Protein AF-A0AAN4ZK62-F1 (afdb_monomer_lite)

InterPro domains:
  IPR027844 Integrator complex subunit 15 [PTHR14540] (2-145)

Structure (mmCIF, N/CA/C/O backbone):
data_AF-A0AAN4ZK62-F1
#
_entry.id   AF-A0AAN4ZK62-F1
#
loop_
_atom_site.group_PDB
_atom_site.id
_atom_site.type_symbol
_atom_site.label_atom_id
_atom_site.label_alt_id
_atom_site.label_comp_id
_atom_site.label_asym_id
_atom_site.label_entity_id
_atom_site.label_seq_id
_atom_site.pdbx_PDB_ins_code
_atom_site.Cartn_x
_atom_site.Cartn_y
_atom_site.Cartn_z
_atom_site.occupancy
_atom_site.B_iso_or_equiv
_atom_site.auth_seq_id
_atom_site.auth_comp_id
_atom_site.auth_asym_id
_atom_site.auth_atom_id
_atom_site.pdbx_PDB_model_num
ATOM 1 N N . GLN A 1 1 ? 19.372 -14.116 -12.566 1.00 40.59 1 GLN A N 1
ATOM 2 C CA . GLN A 1 1 ? 19.316 -13.693 -13.983 1.00 40.59 1 GLN A CA 1
ATOM 3 C C . GLN A 1 1 ? 19.087 -12.188 -14.013 1.00 40.59 1 GLN A C 1
ATOM 5 O O . GLN A 1 1 ? 18.268 -11.709 -13.242 1.00 40.59 1 GLN A O 1
ATOM 10 N N . THR A 1 2 ? 19.847 -11.447 -14.822 1.00 46.66 2 THR A N 1
ATOM 11 C CA . THR A 1 2 ? 19.862 -9.973 -14.827 1.00 46.66 2 THR A CA 1
ATOM 12 C C . THR A 1 2 ? 19.077 -9.459 -16.032 1.00 46.66 2 THR A C 1
ATOM 14 O O . THR A 1 2 ? 19.474 -9.726 -17.164 1.00 46.66 2 THR A O 1
ATOM 17 N N . ILE A 1 3 ? 17.981 -8.725 -15.815 1.00 49.28 3 ILE A N 1
ATOM 18 C CA . ILE A 1 3 ? 17.262 -8.042 -16.901 1.00 49.28 3 ILE A CA 1
ATOM 19 C C . ILE A 1 3 ? 17.984 -6.714 -17.164 1.00 49.28 3 ILE A C 1
ATOM 21 O O . ILE A 1 3 ? 17.917 -5.781 -16.368 1.00 49.28 3 ILE A O 1
ATOM 25 N N . PHE A 1 4 ? 18.738 -6.652 -18.263 1.00 49.53 4 PHE A N 1
ATOM 26 C CA . PHE A 1 4 ? 19.488 -5.465 -18.671 1.00 49.53 4 PHE A CA 1
ATOM 27 C C . PHE A 1 4 ? 18.542 -4.464 -19.353 1.00 49.53 4 PHE A C 1
ATOM 29 O O . PHE A 1 4 ? 18.137 -4.669 -20.495 1.00 49.53 4 PHE A O 1
ATOM 36 N N . LEU A 1 5 ? 18.193 -3.372 -18.665 1.00 55.12 5 LEU A N 1
ATOM 37 C CA . LEU A 1 5 ? 17.278 -2.336 -19.177 1.00 55.12 5 LEU A CA 1
ATOM 38 C C . LEU A 1 5 ? 17.988 -1.029 -19.596 1.00 55.12 5 LEU A C 1
ATOM 40 O O . LEU A 1 5 ? 17.372 0.032 -19.649 1.00 55.12 5 LEU A O 1
ATOM 44 N N . GLY A 1 6 ? 19.255 -1.135 -20.018 1.00 53.06 6 GLY A N 1
ATOM 45 C CA . GLY A 1 6 ? 19.860 -0.237 -21.013 1.00 53.06 6 GLY A CA 1
ATOM 46 C C . GLY A 1 6 ? 20.772 0.903 -20.534 1.00 53.06 6 GLY A C 1
ATOM 47 O O . GLY A 1 6 ? 20.732 1.326 -19.385 1.00 53.06 6 GLY A O 1
ATOM 48 N N . ARG A 1 7 ? 21.606 1.370 -21.479 1.00 55.81 7 ARG A N 1
ATOM 49 C CA . ARG A 1 7 ? 22.539 2.511 -21.398 1.00 55.81 7 ARG A CA 1
ATOM 50 C C . ARG A 1 7 ? 21.799 3.852 -21.510 1.00 55.81 7 ARG A C 1
ATOM 52 O O . ARG A 1 7 ? 20.845 3.959 -22.279 1.00 55.81 7 ARG A O 1
ATOM 59 N N . GLU A 1 8 ? 22.277 4.862 -20.784 1.00 52.72 8 GLU A N 1
ATOM 60 C CA . GLU A 1 8 ? 21.836 6.259 -20.910 1.00 52.72 8 GLU A CA 1
ATOM 61 C C . GLU A 1 8 ? 22.074 6.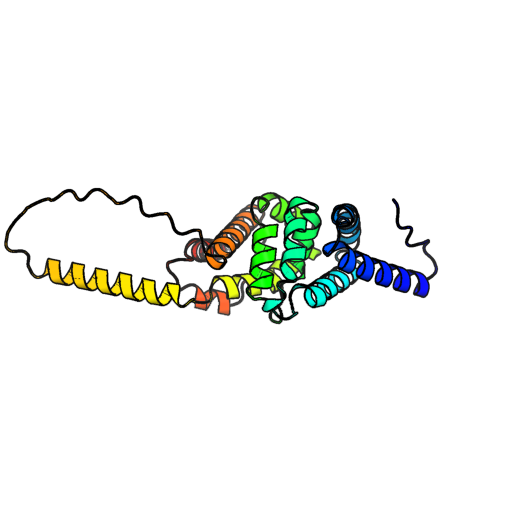783 -22.342 1.00 52.72 8 GLU A C 1
ATOM 63 O O . GLU A 1 8 ? 23.131 6.530 -22.920 1.00 52.72 8 GLU A O 1
ATOM 68 N N . GLY A 1 9 ? 21.091 7.490 -22.922 1.00 63.97 9 GLY A N 1
ATOM 69 C CA . GLY A 1 9 ? 21.213 8.152 -24.235 1.00 63.97 9 GLY A CA 1
ATOM 70 C C . GLY A 1 9 ? 20.027 7.976 -25.196 1.00 63.97 9 GLY A C 1
ATOM 71 O O . GLY A 1 9 ? 19.868 8.777 -26.110 1.00 63.97 9 GLY A O 1
ATOM 72 N N . GLU A 1 10 ? 19.157 6.983 -24.979 1.00 76.44 10 GLU A N 1
ATOM 73 C CA . GLU A 1 10 ? 18.013 6.684 -25.861 1.00 76.44 10 GLU A CA 1
ATOM 74 C C . GLU A 1 10 ? 16.684 6.741 -25.087 1.00 76.44 10 GLU A C 1
ATOM 76 O O . GLU A 1 10 ? 16.205 5.731 -24.567 1.00 76.44 10 GLU A O 1
ATOM 81 N N . SER A 1 11 ? 16.072 7.925 -24.998 1.00 77.06 11 SER A N 1
ATOM 82 C CA . SER A 1 11 ? 14.877 8.163 -24.167 1.00 77.06 11 SER A CA 1
ATOM 83 C C . SER A 1 11 ? 13.678 7.278 -24.533 1.00 77.06 11 SER A C 1
ATOM 85 O O . SER A 1 11 ? 13.039 6.713 -23.647 1.00 77.06 11 SER A O 1
ATOM 87 N N . ILE A 1 12 ? 13.408 7.091 -25.829 1.00 81.25 12 ILE A N 1
ATOM 88 C CA . ILE A 1 12 ? 12.293 6.260 -26.320 1.00 81.25 12 ILE A CA 1
ATOM 89 C C . ILE A 1 12 ? 12.495 4.790 -25.931 1.00 81.25 12 ILE A C 1
ATOM 91 O O . ILE A 1 12 ? 11.579 4.136 -25.432 1.00 81.25 12 ILE A O 1
ATOM 95 N N . LEU A 1 13 ? 13.709 4.268 -26.122 1.00 79.69 13 LEU A N 1
ATOM 96 C CA . LEU A 1 13 ? 14.024 2.877 -25.799 1.00 79.69 13 LEU A CA 1
ATOM 97 C C . LEU A 1 13 ? 14.071 2.644 -24.288 1.00 79.69 13 LEU A C 1
ATOM 99 O O . LEU A 1 13 ? 13.667 1.579 -23.830 1.00 79.69 13 LEU A O 1
ATOM 103 N N . HIS A 1 14 ? 14.507 3.634 -23.507 1.00 82.56 14 HIS A N 1
ATOM 104 C CA . HIS A 1 14 ? 14.413 3.585 -22.052 1.00 82.56 14 HIS A CA 1
ATOM 105 C C . HIS A 1 14 ? 12.953 3.472 -21.590 1.00 82.56 14 HIS A C 1
ATOM 107 O O . HIS A 1 14 ? 12.625 2.542 -20.857 1.00 82.56 14 HIS A O 1
ATOM 113 N N . ALA A 1 15 ? 12.061 4.332 -22.088 1.00 83.56 15 ALA A N 1
ATOM 114 C CA . ALA A 1 15 ? 10.640 4.280 -21.742 1.00 83.56 15 ALA A CA 1
ATOM 115 C C . ALA A 1 15 ? 10.005 2.924 -22.106 1.00 83.56 15 ALA A C 1
ATOM 117 O O . ALA A 1 15 ? 9.335 2.311 -21.276 1.00 83.56 15 ALA A O 1
ATOM 118 N N . ALA A 1 16 ? 10.279 2.397 -23.306 1.00 85.56 16 ALA A N 1
ATOM 119 C CA . ALA A 1 16 ? 9.783 1.084 -23.724 1.00 85.56 16 ALA A CA 1
ATOM 120 C C . ALA A 1 16 ? 10.262 -0.053 -22.800 1.00 85.56 16 ALA A C 1
ATOM 122 O O . ALA A 1 16 ? 9.493 -0.950 -22.456 1.00 85.56 16 ALA A O 1
ATOM 123 N N . ARG A 1 17 ? 11.523 -0.005 -22.356 1.00 86.06 17 ARG A N 1
ATOM 124 C CA . ARG A 1 17 ? 12.107 -0.987 -21.429 1.00 86.06 17 ARG A CA 1
ATOM 125 C C . ARG A 1 17 ? 11.445 -0.948 -20.052 1.00 86.06 17 ARG A C 1
ATOM 127 O O . ARG A 1 17 ? 11.164 -2.007 -19.495 1.00 86.06 17 ARG A O 1
ATOM 134 N N . ILE A 1 18 ? 11.162 0.244 -19.529 1.00 89.19 18 ILE A N 1
ATOM 135 C CA . ILE A 1 18 ? 10.435 0.407 -18.263 1.00 89.19 18 ILE A CA 1
ATOM 136 C C . ILE A 1 18 ? 9.019 -0.173 -18.369 1.00 89.19 18 ILE A C 1
ATOM 138 O O . ILE A 1 18 ? 8.600 -0.934 -17.502 1.00 89.19 18 ILE A O 1
ATOM 142 N N . GLN A 1 19 ? 8.322 0.073 -19.479 1.00 90.94 19 GLN A N 1
ATOM 143 C CA . GLN A 1 19 ? 6.992 -0.501 -19.708 1.00 90.94 19 GLN A CA 1
ATOM 144 C C . GLN A 1 19 ? 7.011 -2.035 -19.774 1.00 90.94 19 GLN A C 1
ATOM 146 O O . GLN A 1 19 ? 6.126 -2.697 -19.229 1.00 90.94 19 GLN A O 1
ATOM 151 N N . VAL A 1 20 ? 8.038 -2.627 -20.394 1.00 91.81 20 VAL A N 1
ATOM 152 C CA . VAL A 1 20 ? 8.235 -4.086 -20.368 1.00 91.81 20 VAL A CA 1
ATOM 153 C C . VAL A 1 20 ? 8.478 -4.577 -18.942 1.00 91.81 20 VAL A C 1
ATOM 155 O O . VAL A 1 20 ? 7.855 -5.555 -18.536 1.00 91.81 20 VAL A O 1
ATOM 158 N N . LEU A 1 21 ? 9.325 -3.895 -18.164 1.00 92.31 21 LEU A N 1
ATOM 159 C CA . LEU A 1 21 ? 9.574 -4.249 -16.765 1.00 92.31 21 LEU A CA 1
ATOM 160 C C . LEU A 1 21 ? 8.284 -4.257 -15.941 1.00 92.31 21 LEU A C 1
ATOM 162 O O . LEU A 1 21 ? 8.074 -5.194 -15.177 1.00 92.31 21 LEU A O 1
ATOM 166 N N . PHE A 1 22 ? 7.410 -3.265 -16.110 1.00 94.75 22 PHE A N 1
ATOM 167 C CA . PHE A 1 22 ? 6.152 -3.199 -15.362 1.00 94.75 22 PHE A CA 1
ATOM 168 C C . PHE A 1 22 ? 5.212 -4.353 -15.702 1.00 94.75 22 PHE A C 1
ATOM 170 O O . PHE A 1 22 ? 4.656 -4.987 -14.805 1.00 94.75 22 PHE A O 1
ATOM 177 N N . LYS A 1 23 ? 5.095 -4.694 -16.989 1.00 93.38 23 LYS A N 1
ATOM 178 C CA . LYS A 1 23 ? 4.309 -5.855 -17.427 1.00 93.38 23 LYS A CA 1
ATOM 179 C C . LYS A 1 23 ? 4.885 -7.164 -16.893 1.00 93.38 23 LYS A C 1
ATOM 181 O O . LYS A 1 23 ? 4.129 -8.017 -16.438 1.00 93.38 23 LYS A O 1
ATOM 186 N N . VAL A 1 24 ? 6.212 -7.309 -16.896 1.00 93.12 24 VAL A N 1
ATOM 187 C CA . VAL A 1 24 ? 6.895 -8.473 -16.312 1.00 93.12 24 VAL A CA 1
ATOM 188 C C . VAL A 1 24 ? 6.656 -8.546 -14.805 1.00 93.12 24 VAL A C 1
ATOM 190 O O . VAL A 1 24 ? 6.356 -9.626 -14.305 1.00 93.12 24 VAL A O 1
ATOM 193 N N . ALA A 1 25 ? 6.730 -7.422 -14.088 1.00 94.25 25 ALA A N 1
ATOM 194 C CA . ALA A 1 25 ? 6.448 -7.365 -12.657 1.00 94.25 25 ALA A CA 1
ATOM 195 C C . ALA A 1 25 ? 5.007 -7.806 -12.364 1.00 94.25 25 ALA A C 1
ATOM 197 O O . ALA A 1 25 ? 4.799 -8.697 -11.544 1.00 94.25 25 ALA A O 1
ATOM 198 N N . SER A 1 26 ? 4.024 -7.275 -13.096 1.00 95.19 26 SER A N 1
ATOM 199 C CA . SER A 1 26 ? 2.635 -7.717 -12.968 1.00 95.19 26 SER A CA 1
ATOM 200 C C . SER A 1 26 ? 2.479 -9.216 -13.239 1.00 95.19 26 SER A C 1
ATOM 202 O O . SER A 1 26 ? 1.904 -9.917 -12.414 1.00 95.19 26 SER A O 1
ATOM 204 N N . TYR A 1 27 ? 3.026 -9.731 -14.341 1.00 93.06 27 TYR A N 1
ATOM 205 C CA . TYR A 1 27 ? 2.940 -11.157 -14.662 1.00 93.06 27 TYR A CA 1
ATOM 206 C C . TYR A 1 27 ? 3.606 -12.025 -13.583 1.00 93.06 27 TYR A C 1
ATOM 208 O O . TYR A 1 27 ? 3.089 -13.071 -13.203 1.00 93.06 27 TYR A O 1
ATOM 216 N N . SER A 1 28 ? 4.731 -11.569 -13.029 1.00 93.00 28 SER A N 1
ATOM 217 C CA . SER A 1 28 ? 5.503 -12.325 -12.040 1.00 93.00 28 SER A CA 1
ATOM 218 C C . SER A 1 28 ? 4.775 -12.577 -10.718 1.00 93.00 28 SER A C 1
ATOM 220 O O . SER A 1 28 ? 5.152 -13.514 -10.021 1.00 93.00 28 SER A O 1
ATOM 222 N N . LEU A 1 29 ? 3.726 -11.811 -10.394 1.00 93.38 29 LEU A N 1
ATOM 223 C CA . LEU A 1 29 ? 2.896 -12.030 -9.199 1.00 93.38 29 LEU A CA 1
ATOM 224 C C . LEU A 1 29 ? 2.056 -13.305 -9.277 1.00 93.38 29 LEU A C 1
ATOM 226 O O . LEU A 1 29 ? 1.723 -13.889 -8.253 1.00 93.38 29 LEU A O 1
ATOM 230 N N . GLN A 1 30 ? 1.751 -13.766 -10.488 1.00 90.81 30 GLN A N 1
ATOM 231 C CA . GLN A 1 30 ? 0.960 -14.977 -10.722 1.00 90.81 30 GLN A CA 1
ATOM 232 C C . GLN A 1 30 ? 1.837 -16.242 -10.814 1.00 90.81 30 GLN A C 1
ATOM 234 O O . GLN A 1 30 ? 1.348 -17.341 -11.071 1.00 90.81 30 GLN A O 1
ATOM 239 N N . HIS A 1 31 ? 3.153 -16.105 -10.630 1.00 85.12 31 HIS A N 1
ATOM 240 C CA . HIS A 1 31 ? 4.154 -17.130 -10.926 1.00 85.12 31 HIS A CA 1
ATOM 241 C C . HIS A 1 31 ? 5.231 -17.193 -9.828 1.00 85.12 31 HIS A C 1
ATOM 243 O O . HIS A 1 31 ? 5.344 -16.272 -9.023 1.00 85.12 31 HIS A O 1
ATOM 249 N N . PRO A 1 32 ? 6.089 -18.234 -9.778 1.00 75.19 32 PRO A N 1
ATOM 250 C CA . PRO A 1 32 ? 7.111 -18.385 -8.727 1.00 75.19 32 PRO A CA 1
ATOM 251 C C . PRO A 1 32 ? 8.288 -17.389 -8.837 1.00 75.19 32 PRO A C 1
ATOM 253 O O . PRO A 1 32 ? 9.407 -17.678 -8.424 1.00 75.19 32 PRO A O 1
ATOM 256 N N . SER A 1 33 ? 8.070 -16.212 -9.426 1.00 88.88 33 SER A N 1
ATOM 257 C CA . SER A 1 33 ? 9.087 -15.189 -9.696 1.00 88.88 33 SER A CA 1
ATOM 258 C C . SER A 1 33 ? 9.034 -14.008 -8.719 1.00 88.88 33 SER A C 1
ATOM 260 O O . SER A 1 33 ? 9.658 -12.981 -8.976 1.00 88.88 33 SER A O 1
ATOM 262 N N . LEU A 1 34 ? 8.362 -14.162 -7.573 1.00 89.69 34 LEU A N 1
ATOM 263 C CA . LEU A 1 34 ? 8.284 -13.154 -6.506 1.00 89.69 34 LEU A CA 1
ATOM 264 C C . LEU A 1 34 ? 9.642 -12.583 -6.045 1.00 89.69 34 LEU A C 1
ATOM 266 O O . LEU A 1 34 ? 9.698 -11.386 -5.764 1.00 89.69 34 LEU A O 1
ATOM 270 N N . PRO A 1 35 ? 10.766 -13.335 -6.033 1.00 92.62 35 PRO A N 1
ATOM 271 C CA . PRO A 1 35 ? 12.072 -12.755 -5.713 1.00 92.62 35 PRO A CA 1
ATOM 272 C C . PRO A 1 35 ? 12.518 -11.611 -6.641 1.00 92.62 35 PRO A C 1
ATOM 274 O O . PRO A 1 35 ? 13.410 -10.852 -6.267 1.00 92.62 35 PRO A O 1
ATOM 277 N N . LEU A 1 36 ? 11.898 -11.435 -7.819 1.00 92.94 36 LEU A N 1
ATOM 278 C CA . LEU A 1 36 ? 12.103 -10.268 -8.690 1.00 92.94 36 LEU A CA 1
ATOM 279 C C . LEU A 1 36 ? 11.773 -8.944 -7.978 1.00 92.94 36 LEU A C 1
ATOM 281 O O . LEU A 1 36 ? 12.385 -7.918 -8.278 1.00 92.94 36 LEU A O 1
ATOM 285 N N . PHE A 1 37 ? 10.845 -8.960 -7.020 1.00 96.00 37 PHE A N 1
ATOM 286 C CA . PHE A 1 37 ? 10.408 -7.761 -6.309 1.00 96.00 37 PHE A CA 1
ATOM 287 C C . PHE A 1 37 ? 11.469 -7.195 -5.358 1.00 96.00 37 PHE A C 1
ATOM 289 O O . PHE A 1 37 ? 11.433 -6.005 -5.061 1.00 96.00 37 PHE A O 1
ATOM 296 N N . ILE A 1 38 ? 12.461 -7.993 -4.947 1.00 95.06 38 ILE A N 1
ATOM 297 C CA . ILE A 1 38 ? 13.571 -7.533 -4.098 1.00 95.06 38 ILE A CA 1
ATOM 298 C C . ILE A 1 38 ? 14.453 -6.510 -4.844 1.00 95.06 38 ILE A C 1
ATOM 300 O O . ILE A 1 38 ? 14.529 -5.357 -4.413 1.00 95.06 38 ILE A O 1
ATOM 304 N N . PRO A 1 39 ? 15.101 -6.850 -5.981 1.00 94.31 39 PRO A N 1
ATOM 305 C CA . PRO A 1 39 ? 15.872 -5.866 -6.738 1.00 94.31 39 PRO A CA 1
ATOM 306 C C . PRO A 1 39 ? 14.983 -4.765 -7.335 1.00 94.31 39 PRO A C 1
ATOM 308 O O . PRO A 1 39 ? 15.453 -3.640 -7.514 1.00 94.31 39 PRO A O 1
ATOM 311 N N . LEU A 1 40 ? 13.704 -5.050 -7.609 1.00 94.44 40 LEU A N 1
ATOM 312 C CA . LEU A 1 40 ? 12.753 -4.036 -8.061 1.00 94.44 40 LEU A CA 1
ATOM 313 C C . LEU A 1 40 ? 12.503 -2.977 -6.980 1.00 94.44 40 LEU A C 1
ATOM 315 O O . LEU A 1 40 ? 12.574 -1.792 -7.291 1.00 94.44 40 LEU A O 1
ATOM 319 N N . ALA A 1 41 ? 12.300 -3.369 -5.718 1.00 94.81 41 ALA A N 1
ATOM 320 C CA . ALA A 1 41 ? 12.159 -2.440 -4.593 1.00 94.81 41 ALA A CA 1
ATOM 321 C C . ALA A 1 41 ? 13.393 -1.543 -4.442 1.00 94.81 41 ALA A C 1
ATOM 323 O O . ALA A 1 41 ? 13.272 -0.324 -4.321 1.00 94.81 41 ALA A O 1
ATOM 324 N N . GLN A 1 42 ? 14.590 -2.127 -4.540 1.00 93.38 42 GLN A N 1
ATOM 325 C CA . GLN A 1 42 ? 15.849 -1.380 -4.471 1.00 93.38 42 GLN A CA 1
ATOM 326 C C . GLN A 1 42 ? 15.986 -0.358 -5.605 1.00 93.38 42 GLN A C 1
ATOM 328 O O . GLN A 1 42 ? 16.511 0.740 -5.397 1.00 93.38 42 GLN A O 1
ATOM 333 N N . TRP A 1 43 ? 15.542 -0.710 -6.814 1.00 93.19 43 TRP A N 1
ATOM 334 C CA . TRP A 1 43 ? 15.509 0.220 -7.938 1.00 93.19 43 TRP A CA 1
ATOM 335 C C . TRP A 1 43 ? 14.466 1.319 -7.718 1.00 93.19 43 TRP A C 1
ATOM 337 O O . TRP A 1 43 ? 14.817 2.497 -7.797 1.00 93.19 43 TRP A O 1
ATOM 347 N N . LEU A 1 44 ? 13.233 0.961 -7.348 1.00 92.69 44 LEU A N 1
ATOM 348 C CA . LEU A 1 44 ? 12.161 1.913 -7.059 1.00 92.69 44 LEU A CA 1
ATOM 349 C C . LEU A 1 44 ? 12.581 2.926 -6.003 1.00 92.69 44 LEU A C 1
ATOM 351 O O . LEU A 1 44 ? 12.430 4.121 -6.227 1.00 92.69 44 LEU A O 1
ATOM 355 N N . ARG A 1 45 ? 13.216 2.479 -4.916 1.00 89.44 45 ARG A N 1
ATOM 356 C CA . ARG A 1 45 ? 13.740 3.342 -3.849 1.00 89.44 45 ARG A CA 1
ATOM 357 C C . ARG A 1 45 ? 14.629 4.472 -4.378 1.00 89.44 45 ARG A C 1
ATOM 359 O O . ARG A 1 45 ? 14.561 5.599 -3.893 1.00 89.44 45 ARG A O 1
ATOM 366 N N . LYS A 1 46 ? 15.432 4.201 -5.412 1.00 89.88 46 LYS A N 1
ATOM 367 C CA . LYS A 1 46 ? 16.280 5.209 -6.072 1.00 89.88 46 LYS A CA 1
ATOM 368 C C . LYS A 1 46 ? 15.485 6.156 -6.971 1.00 89.88 46 LYS A C 1
ATOM 370 O O . LYS A 1 46 ? 15.950 7.270 -7.210 1.00 89.88 46 LYS A O 1
ATOM 375 N N . MET A 1 47 ? 14.332 5.718 -7.468 1.00 89.44 47 MET A N 1
ATOM 376 C CA . MET A 1 47 ? 13.454 6.472 -8.363 1.00 89.44 47 MET A CA 1
ATOM 377 C C . MET A 1 47 ? 12.420 7.334 -7.628 1.00 89.44 47 MET A C 1
ATOM 379 O O . MET A 1 47 ? 11.924 8.296 -8.215 1.00 89.44 47 MET A O 1
ATOM 383 N N . ILE A 1 48 ? 12.133 7.055 -6.351 1.00 85.94 48 ILE A N 1
ATOM 384 C CA . ILE A 1 48 ? 11.184 7.836 -5.544 1.00 85.94 48 ILE A CA 1
ATOM 385 C C . ILE A 1 48 ? 11.608 9.314 -5.501 1.00 85.94 48 ILE A C 1
ATOM 387 O O . ILE A 1 48 ? 12.740 9.682 -5.143 1.00 85.94 48 ILE A O 1
ATOM 391 N N . GLY A 1 49 ? 10.680 10.181 -5.913 1.00 79.62 49 GLY A N 1
ATOM 392 C CA . GLY A 1 49 ? 10.879 11.626 -6.031 1.00 79.62 49 GLY A CA 1
ATOM 393 C C . GLY A 1 49 ? 11.879 12.043 -7.117 1.00 79.62 49 GLY A C 1
ATOM 394 O O . GLY A 1 49 ? 12.371 13.167 -7.071 1.00 79.62 49 GLY A O 1
ATOM 395 N N . ARG A 1 50 ? 12.244 11.144 -8.042 1.00 85.12 50 ARG A N 1
ATOM 396 C CA . ARG A 1 50 ? 13.076 11.440 -9.226 1.00 85.12 50 ARG A CA 1
ATOM 397 C C . ARG A 1 50 ? 12.341 11.198 -10.547 1.00 85.12 50 ARG A C 1
ATOM 399 O O . ARG A 1 50 ? 12.677 11.830 -11.540 1.00 85.12 50 ARG A O 1
ATOM 406 N N . SER A 1 51 ? 11.366 10.293 -10.563 1.00 86.75 51 SER A N 1
ATOM 407 C CA . SER A 1 51 ? 10.527 9.957 -11.723 1.00 86.75 51 SER A CA 1
ATOM 408 C C . SER A 1 51 ? 9.150 9.492 -11.254 1.00 86.75 51 SER A C 1
ATOM 410 O O . SER A 1 51 ? 9.057 9.047 -10.115 1.00 86.75 51 SER A O 1
ATOM 412 N N . GLY A 1 52 ? 8.151 9.472 -12.141 1.00 89.75 52 GLY A N 1
ATOM 413 C CA . GLY A 1 52 ? 6.827 8.886 -11.868 1.00 89.75 52 GLY A CA 1
ATOM 414 C C . GLY A 1 52 ? 6.758 7.353 -11.950 1.00 89.75 52 GLY A C 1
ATOM 415 O O . GLY A 1 52 ? 5.679 6.782 -11.850 1.00 89.75 52 GLY A O 1
ATOM 416 N N . HIS A 1 53 ? 7.883 6.663 -12.166 1.00 92.69 53 HIS A N 1
ATOM 417 C CA . HIS A 1 53 ? 7.902 5.209 -12.354 1.00 92.69 53 HIS A CA 1
ATOM 418 C C . HIS A 1 53 ? 7.381 4.389 -11.164 1.00 92.69 53 HIS A C 1
ATOM 420 O O . HIS A 1 53 ? 6.695 3.396 -11.412 1.00 92.69 53 HIS A O 1
ATOM 426 N N . PRO A 1 54 ? 7.672 4.736 -9.892 1.00 93.69 54 PRO A N 1
ATOM 427 C CA . PRO A 1 54 ? 7.043 4.054 -8.766 1.00 93.69 54 PRO A CA 1
ATOM 428 C C . PRO A 1 54 ? 5.521 4.157 -8.813 1.00 93.69 54 PRO A C 1
ATOM 430 O O . PRO A 1 54 ? 4.839 3.144 -8.707 1.00 93.69 54 PRO A O 1
ATOM 433 N N . GLU A 1 55 ? 4.988 5.351 -9.036 1.00 94.31 55 GLU A N 1
ATOM 434 C CA . GLU A 1 55 ? 3.554 5.604 -9.104 1.00 94.31 55 GLU A CA 1
ATOM 435 C C . GLU A 1 55 ? 2.904 4.875 -10.286 1.00 94.31 55 GLU A C 1
ATOM 437 O O . GLU A 1 55 ? 1.851 4.264 -10.114 1.00 94.31 55 GLU A O 1
ATOM 442 N N . GLU A 1 56 ? 3.541 4.876 -11.460 1.00 95.75 56 GLU A N 1
ATOM 443 C CA . GLU A 1 56 ? 3.080 4.150 -12.652 1.00 95.75 56 GLU A CA 1
ATOM 444 C C . GLU A 1 56 ? 2.993 2.638 -12.406 1.00 95.75 56 GLU A C 1
ATOM 446 O O . GLU A 1 56 ? 1.966 2.023 -12.694 1.00 95.75 56 GLU A O 1
ATOM 451 N N . LEU A 1 57 ? 4.044 2.032 -11.842 1.00 96.69 57 LEU A N 1
ATOM 452 C CA . LEU A 1 57 ? 4.044 0.601 -11.544 1.00 96.69 57 LEU A CA 1
ATOM 453 C C . LEU A 1 57 ? 2.989 0.249 -10.495 1.00 96.69 57 LEU A C 1
ATOM 455 O O . LEU A 1 57 ? 2.252 -0.718 -10.667 1.00 96.69 57 LEU A O 1
ATOM 459 N N . ILE A 1 58 ? 2.916 1.014 -9.407 1.00 96.88 58 ILE A N 1
ATOM 460 C CA . ILE A 1 58 ? 1.940 0.756 -8.349 1.00 96.88 58 ILE A CA 1
ATOM 461 C C . ILE A 1 58 ? 0.513 0.899 -8.887 1.00 96.88 58 ILE A C 1
ATOM 463 O O . ILE A 1 58 ? -0.321 0.044 -8.599 1.00 96.88 58 ILE A O 1
ATOM 467 N N . SER A 1 59 ? 0.250 1.903 -9.726 1.00 96.69 59 SER A N 1
ATOM 468 C CA . SER A 1 59 ? -1.056 2.078 -10.373 1.00 96.69 59 SER A CA 1
ATOM 469 C C . SER A 1 59 ? -1.420 0.877 -11.247 1.00 96.69 59 SER A C 1
ATOM 471 O O . SER A 1 59 ? -2.529 0.365 -11.133 1.00 96.69 59 SER A O 1
ATOM 473 N N . LEU A 1 60 ? -0.468 0.365 -12.037 1.00 97.50 60 LEU A N 1
ATOM 474 C CA . LEU A 1 60 ? -0.665 -0.845 -12.842 1.00 97.50 60 LEU A CA 1
ATOM 475 C C . LEU A 1 60 ? -1.016 -2.062 -11.970 1.00 97.50 60 LEU A C 1
ATOM 477 O O . LEU A 1 60 ? -1.898 -2.844 -12.312 1.00 97.50 60 LEU A O 1
ATOM 481 N N . LEU A 1 61 ? -0.339 -2.241 -10.832 1.00 97.75 61 LEU A N 1
ATOM 482 C CA . LEU A 1 61 ? -0.633 -3.355 -9.927 1.00 97.75 61 LEU A CA 1
ATOM 483 C C . LEU A 1 61 ? -2.004 -3.211 -9.254 1.00 97.75 61 LEU A C 1
ATOM 485 O O . LEU A 1 61 ? -2.701 -4.208 -9.079 1.00 97.75 61 LEU A O 1
ATOM 489 N N . VAL A 1 62 ? -2.413 -1.991 -8.904 1.00 97.88 62 VAL A N 1
ATOM 490 C CA . VAL A 1 62 ? -3.760 -1.721 -8.381 1.00 97.88 62 VAL A CA 1
ATOM 491 C C . VAL A 1 62 ? -4.823 -2.068 -9.425 1.00 97.88 62 VAL A C 1
ATOM 493 O O . VAL A 1 62 ? -5.774 -2.779 -9.100 1.00 97.88 62 VAL A O 1
ATOM 496 N N . GLU A 1 63 ? -4.633 -1.642 -10.673 1.00 97.31 63 GLU A N 1
ATOM 497 C CA . GLU A 1 63 ? -5.538 -1.946 -11.788 1.00 97.31 63 GLU A CA 1
ATOM 498 C C . GLU A 1 63 ? -5.652 -3.456 -12.041 1.00 97.31 63 GLU A C 1
ATOM 500 O O . GLU A 1 63 ? -6.743 -3.973 -12.265 1.00 97.31 63 GLU A O 1
ATOM 505 N N . HIS A 1 64 ? -4.538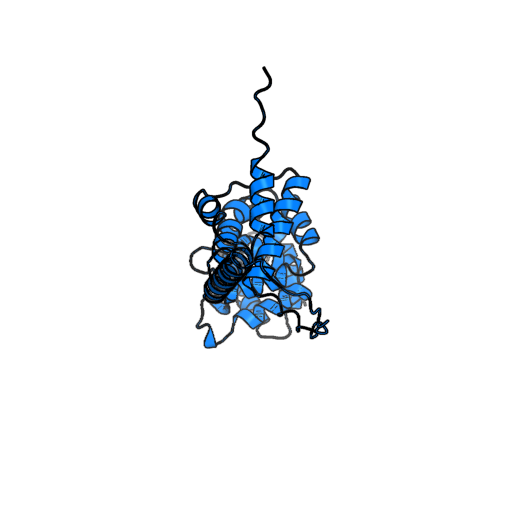 -4.186 -11.967 1.00 96.88 64 HIS A N 1
ATOM 506 C CA . HIS A 1 64 ? -4.505 -5.612 -12.297 1.00 96.88 64 HIS A CA 1
ATOM 507 C C . HIS A 1 64 ? -4.917 -6.547 -11.153 1.00 96.88 64 HIS A C 1
ATOM 509 O O . HIS A 1 64 ? -5.310 -7.679 -11.430 1.00 96.88 64 HIS A O 1
ATOM 515 N N . PHE A 1 65 ? -4.790 -6.131 -9.888 1.00 97.12 65 PHE A N 1
ATOM 516 C CA . PHE A 1 65 ? -4.955 -7.040 -8.744 1.00 97.12 65 PHE A CA 1
ATOM 517 C C . PHE A 1 65 ? -5.908 -6.543 -7.657 1.00 97.12 65 PHE A C 1
ATOM 519 O O . PHE A 1 65 ? -6.435 -7.368 -6.919 1.00 97.12 65 PHE A O 1
ATOM 526 N N . ILE A 1 66 ? -6.153 -5.235 -7.539 1.00 97.25 66 ILE A N 1
ATOM 527 C CA . ILE A 1 66 ? -7.043 -4.687 -6.502 1.00 97.25 66 ILE A CA 1
ATOM 528 C C . ILE A 1 66 ? -8.421 -4.330 -7.062 1.00 97.25 66 ILE A C 1
ATOM 530 O O . ILE A 1 66 ? -9.428 -4.664 -6.450 1.00 97.25 66 ILE A O 1
ATOM 534 N N . GLN A 1 67 ? -8.462 -3.626 -8.193 1.00 95.88 67 GLN A N 1
ATOM 535 C CA . GLN A 1 67 ? -9.700 -3.147 -8.816 1.00 95.88 67 GLN A CA 1
ATOM 536 C C . GLN A 1 67 ? -10.542 -4.184 -9.579 1.00 95.88 67 GLN A C 1
ATOM 538 O O . GLN A 1 67 ? -11.728 -3.906 -9.773 1.00 95.88 67 GLN A O 1
ATOM 543 N N . PRO A 1 68 ? -10.009 -5.332 -10.046 1.00 94.62 68 PRO A N 1
ATOM 544 C CA . PRO A 1 68 ? -10.842 -6.347 -10.683 1.00 94.62 68 PRO A CA 1
ATOM 545 C C . PRO A 1 68 ? -11.931 -6.887 -9.751 1.00 94.62 68 PRO A C 1
ATOM 547 O O . PRO A 1 68 ? -11.900 -6.657 -8.543 1.00 94.62 68 PRO A O 1
ATOM 550 N N . ASP A 1 69 ? -12.874 -7.639 -10.324 1.00 91.06 69 ASP A N 1
ATOM 551 C CA . ASP A 1 69 ? -13.988 -8.241 -9.586 1.00 91.06 69 ASP A CA 1
ATOM 552 C C . ASP A 1 69 ? -13.489 -8.957 -8.309 1.00 91.06 69 ASP A C 1
ATOM 554 O O . ASP A 1 69 ? -12.665 -9.879 -8.413 1.00 91.06 69 ASP A O 1
ATOM 558 N N . PRO A 1 70 ? -13.971 -8.563 -7.111 1.00 87.00 70 PRO A N 1
ATOM 559 C CA . PRO A 1 70 ? -13.583 -9.180 -5.846 1.00 87.00 70 PRO A CA 1
ATOM 560 C C . PRO A 1 70 ? -13.747 -10.705 -5.824 1.00 87.00 70 PRO A C 1
ATOM 562 O O . PRO A 1 70 ? -12.970 -11.384 -5.150 1.00 87.00 70 PRO A O 1
ATOM 565 N N . ALA A 1 71 ? -14.693 -11.259 -6.592 1.00 90.44 71 ALA A N 1
ATOM 566 C CA . ALA A 1 71 ? -14.909 -12.702 -6.699 1.00 90.44 71 ALA A CA 1
ATOM 567 C C . ALA A 1 71 ? -13.701 -13.453 -7.288 1.00 90.44 71 ALA A C 1
ATOM 569 O O . ALA A 1 71 ? -13.495 -14.626 -6.978 1.00 90.44 71 ALA A O 1
ATOM 570 N N . LEU A 1 72 ? -12.874 -12.787 -8.103 1.00 93.12 72 LEU A N 1
ATOM 571 C CA . LEU A 1 72 ? -11.653 -13.367 -8.674 1.00 93.12 72 LEU A CA 1
ATOM 572 C C . LEU A 1 72 ? -10.494 -13.414 -7.675 1.00 93.12 72 LEU A C 1
ATOM 574 O O . LEU A 1 72 ? -9.504 -14.099 -7.929 1.00 93.12 72 LEU A O 1
ATOM 578 N N . ARG A 1 73 ? -10.597 -12.666 -6.568 1.00 94.44 73 ARG A N 1
ATOM 579 C CA . ARG A 1 73 ? -9.606 -12.610 -5.483 1.00 94.44 73 ARG A CA 1
ATOM 580 C C . ARG A 1 73 ? -8.165 -12.383 -5.953 1.00 94.44 73 ARG A C 1
ATOM 582 O O . ARG A 1 73 ? -7.216 -12.880 -5.356 1.00 94.44 73 ARG A O 1
ATOM 589 N N . LEU A 1 74 ? -7.975 -11.593 -7.013 1.00 96.12 74 LEU A N 1
ATOM 590 C CA . LEU A 1 74 ? -6.646 -11.366 -7.596 1.00 96.12 74 LEU A CA 1
ATOM 591 C C . LEU A 1 74 ? -5.670 -10.694 -6.615 1.00 96.12 74 LEU A C 1
ATOM 593 O O . LEU A 1 74 ? -4.461 -10.890 -6.718 1.00 96.12 74 LEU A O 1
ATOM 597 N N . TYR A 1 75 ? -6.173 -9.971 -5.615 1.00 95.94 75 TYR A N 1
ATOM 598 C CA . TYR A 1 75 ? -5.356 -9.365 -4.565 1.00 95.94 75 TYR A CA 1
ATOM 599 C C . TYR A 1 75 ? -4.587 -10.406 -3.732 1.00 95.94 75 TYR A C 1
ATOM 601 O O . TYR A 1 75 ? -3.546 -10.068 -3.168 1.00 95.94 75 TYR A O 1
ATOM 609 N N . ASP A 1 76 ? -5.026 -11.673 -3.698 1.00 96.06 76 ASP A N 1
ATOM 610 C CA . ASP A 1 76 ? -4.313 -12.755 -3.009 1.00 96.06 76 ASP A CA 1
ATOM 611 C C . ASP A 1 76 ? -2.897 -12.954 -3.580 1.00 96.06 76 ASP A C 1
ATOM 613 O O . ASP A 1 76 ? -1.981 -13.308 -2.840 1.00 96.06 76 ASP A O 1
ATOM 617 N N . PHE A 1 77 ? -2.670 -12.650 -4.866 1.00 96.19 77 PHE A N 1
ATOM 618 C CA . PHE A 1 77 ? -1.340 -12.719 -5.487 1.00 96.19 77 PHE A CA 1
ATOM 619 C C . PHE A 1 77 ? -0.365 -11.649 -4.969 1.00 96.19 77 PHE A C 1
ATOM 621 O O . PHE A 1 77 ? 0.849 -11.813 -5.092 1.00 96.19 77 PHE A O 1
ATOM 628 N N . LEU A 1 78 ? -0.865 -10.561 -4.374 1.00 95.56 78 LEU A N 1
ATOM 629 C CA . LEU A 1 78 ? -0.028 -9.519 -3.770 1.00 95.56 78 LEU A CA 1
ATOM 630 C C . LEU A 1 78 ? 0.398 -9.867 -2.339 1.00 95.56 78 LEU A C 1
ATOM 632 O O . LEU A 1 78 ? 1.436 -9.389 -1.882 1.00 95.56 78 LEU A O 1
ATOM 636 N N . ILE A 1 79 ? -0.364 -10.707 -1.632 1.00 95.50 79 ILE A N 1
ATOM 637 C CA . ILE A 1 79 ? -0.115 -11.035 -0.220 1.00 95.50 79 ILE A CA 1
ATOM 638 C C . ILE A 1 79 ? 1.289 -11.634 -0.002 1.00 95.50 79 ILE A C 1
ATOM 640 O O . ILE A 1 79 ? 1.995 -11.137 0.874 1.00 95.50 79 ILE A O 1
ATOM 644 N N . PRO A 1 80 ? 1.774 -12.612 -0.798 1.00 95.25 80 PRO A N 1
ATOM 645 C CA . PRO A 1 80 ? 3.105 -13.203 -0.614 1.00 95.25 80 PRO A CA 1
ATOM 646 C C . PRO A 1 80 ? 4.286 -12.226 -0.723 1.00 95.25 80 PRO A C 1
ATOM 648 O O . PRO A 1 80 ? 5.407 -12.557 -0.320 1.00 95.25 80 PRO A O 1
ATOM 651 N N . ILE A 1 81 ? 4.072 -11.024 -1.272 1.00 93.19 81 ILE A N 1
ATOM 652 C CA . ILE A 1 81 ? 5.106 -9.987 -1.320 1.00 93.19 81 ILE A CA 1
ATOM 653 C C . ILE A 1 81 ? 5.501 -9.555 0.092 1.00 93.19 81 ILE A C 1
ATOM 655 O O . ILE A 1 81 ? 6.677 -9.264 0.308 1.00 93.19 81 ILE A O 1
ATOM 659 N N . SER A 1 82 ? 4.564 -9.537 1.049 1.00 92.25 82 SER A N 1
ATOM 660 C CA . SER A 1 82 ? 4.835 -9.069 2.414 1.00 92.25 82 SER A CA 1
ATOM 661 C C . SER A 1 82 ? 5.988 -9.824 3.072 1.00 92.25 82 SER A C 1
ATOM 663 O O . SER A 1 82 ? 6.785 -9.226 3.785 1.00 92.25 82 SER A O 1
ATOM 665 N N . THR A 1 83 ? 6.125 -11.116 2.776 1.00 92.25 83 THR A N 1
ATOM 666 C CA . THR A 1 83 ? 7.187 -11.967 3.317 1.00 92.25 83 THR A CA 1
ATOM 667 C C . THR A 1 83 ? 8.383 -12.088 2.375 1.00 92.25 83 THR A C 1
ATOM 669 O O . THR A 1 83 ? 9.518 -12.171 2.837 1.00 92.25 83 THR A O 1
ATOM 672 N N . THR A 1 84 ? 8.163 -12.075 1.055 1.00 94.50 84 THR A N 1
ATOM 673 C CA . THR A 1 84 ? 9.238 -12.291 0.067 1.00 94.50 84 THR A CA 1
ATOM 674 C C . THR A 1 84 ? 10.046 -11.023 -0.222 1.00 94.50 84 THR A C 1
ATOM 676 O O . THR A 1 84 ? 11.262 -11.082 -0.396 1.00 94.50 84 THR A O 1
ATOM 679 N N . ALA A 1 85 ? 9.379 -9.873 -0.309 1.00 95.50 85 ALA A N 1
ATOM 680 C CA . ALA A 1 85 ? 9.980 -8.581 -0.624 1.00 95.50 85 ALA A CA 1
ATOM 681 C C . ALA A 1 85 ? 9.294 -7.459 0.186 1.00 95.50 85 ALA A C 1
ATOM 683 O O . ALA A 1 85 ? 8.641 -6.590 -0.402 1.00 95.50 85 ALA A O 1
ATOM 684 N N . PRO A 1 86 ? 9.446 -7.445 1.527 1.00 95.19 86 PRO A N 1
ATOM 685 C CA . PRO A 1 86 ? 8.752 -6.509 2.417 1.00 95.19 86 PRO A CA 1
ATOM 686 C C . PRO A 1 86 ? 8.984 -5.042 2.043 1.00 95.19 86 PRO A C 1
ATOM 688 O O . PRO A 1 86 ? 8.046 -4.253 2.048 1.00 95.19 86 PRO A O 1
ATOM 691 N N . GLU A 1 87 ? 10.196 -4.680 1.602 1.00 95.25 87 GLU A N 1
ATOM 692 C CA . GLU A 1 87 ? 10.483 -3.321 1.125 1.00 95.25 87 GLU A CA 1
ATOM 693 C C . GLU A 1 87 ? 9.578 -2.892 -0.041 1.00 95.25 87 GLU A C 1
ATOM 695 O O . GLU A 1 87 ? 9.132 -1.745 -0.085 1.00 95.25 87 GLU A O 1
ATOM 700 N N . PHE A 1 88 ? 9.276 -3.801 -0.976 1.00 97.12 88 PHE A N 1
ATOM 701 C CA . PHE A 1 88 ? 8.310 -3.511 -2.034 1.00 97.12 88 PHE A CA 1
ATOM 702 C C . PHE A 1 88 ? 6.914 -3.313 -1.446 1.00 97.12 88 PHE A C 1
ATOM 704 O O . PHE A 1 88 ? 6.224 -2.367 -1.820 1.00 97.12 88 PHE A O 1
ATOM 711 N N . GLY A 1 89 ? 6.518 -4.180 -0.510 1.00 96.88 89 GLY A N 1
ATOM 712 C CA . GLY A 1 89 ? 5.253 -4.071 0.214 1.00 96.88 89 GLY A CA 1
ATOM 713 C C . GLY A 1 89 ? 5.088 -2.710 0.895 1.00 96.88 89 GLY A C 1
ATOM 714 O O . GLY A 1 89 ? 4.024 -2.106 0.805 1.00 96.88 89 GLY A O 1
ATOM 715 N N . PHE A 1 90 ? 6.146 -2.161 1.491 1.00 96.38 90 PHE A N 1
ATOM 716 C CA . PHE A 1 90 ? 6.112 -0.834 2.112 1.00 96.38 90 PHE A CA 1
ATOM 717 C C . PHE A 1 90 ? 5.926 0.288 1.090 1.00 96.38 90 PHE A C 1
ATOM 719 O O . PHE A 1 90 ? 5.133 1.199 1.325 1.00 96.38 90 PHE A O 1
ATOM 726 N N . ILE A 1 91 ? 6.609 0.215 -0.059 1.00 96.12 91 ILE A N 1
ATOM 727 C CA . ILE A 1 91 ? 6.408 1.160 -1.169 1.00 96.12 91 ILE A CA 1
ATOM 728 C C . ILE A 1 91 ? 4.967 1.058 -1.689 1.00 96.12 91 ILE A C 1
ATOM 730 O O . ILE A 1 91 ? 4.326 2.082 -1.927 1.00 96.12 91 ILE A O 1
ATOM 734 N N . PHE A 1 92 ? 4.436 -0.161 -1.810 1.00 97.06 92 PHE A N 1
ATOM 735 C CA . PHE A 1 92 ? 3.051 -0.399 -2.197 1.00 97.06 92 PHE A CA 1
ATOM 736 C C . PHE A 1 92 ? 2.079 0.224 -1.190 1.00 97.06 92 PHE A C 1
ATOM 738 O O . PHE A 1 92 ? 1.255 1.039 -1.583 1.00 97.06 92 PHE A O 1
ATOM 745 N N . VAL A 1 93 ? 2.212 -0.050 0.111 1.00 96.44 93 VAL A N 1
ATOM 746 C CA . VAL A 1 93 ? 1.374 0.562 1.163 1.00 96.44 93 VAL A CA 1
ATOM 747 C C . VAL A 1 93 ? 1.474 2.090 1.147 1.00 96.44 93 VAL A C 1
ATOM 749 O O . VAL A 1 93 ? 0.478 2.786 1.345 1.00 96.44 93 VAL A O 1
ATOM 752 N N . ALA A 1 94 ? 2.664 2.630 0.880 1.00 94.69 94 ALA A N 1
ATOM 753 C CA . ALA A 1 94 ? 2.881 4.066 0.824 1.00 94.69 94 ALA A CA 1
ATOM 754 C C . ALA A 1 94 ? 2.152 4.734 -0.352 1.00 94.69 94 ALA A C 1
ATOM 756 O O . ALA A 1 94 ? 1.615 5.833 -0.194 1.00 94.69 94 ALA A O 1
ATOM 757 N N . LEU A 1 95 ? 2.113 4.084 -1.520 1.00 94.38 95 LEU A N 1
ATOM 758 C CA . LEU A 1 95 ? 1.698 4.707 -2.781 1.00 94.38 95 LEU A CA 1
ATOM 759 C C . LEU A 1 95 ? 0.362 4.203 -3.347 1.00 94.38 95 LEU A C 1
ATOM 761 O O . LEU A 1 95 ? -0.267 4.944 -4.095 1.00 94.38 95 LEU A O 1
ATOM 765 N N . ALA A 1 96 ? -0.071 2.988 -3.018 1.00 96.12 96 ALA A N 1
ATOM 766 C CA . ALA A 1 96 ? -1.228 2.338 -3.635 1.00 96.12 96 ALA A CA 1
ATOM 767 C C . ALA A 1 96 ? -2.586 2.817 -3.098 1.00 96.12 96 ALA A C 1
ATOM 769 O O . ALA A 1 96 ? -3.474 3.053 -3.918 1.00 96.12 96 ALA A O 1
ATOM 770 N N . PRO A 1 97 ? -2.797 2.977 -1.773 1.00 95.69 97 PRO A N 1
ATOM 771 C CA . PRO A 1 97 ? -4.116 3.317 -1.251 1.00 95.69 97 PRO A CA 1
ATOM 772 C C . PRO A 1 97 ? -4.568 4.710 -1.705 1.00 95.69 97 PRO A C 1
ATOM 774 O O . PRO A 1 97 ? -3.905 5.720 -1.449 1.00 95.69 97 PRO A O 1
ATOM 777 N N . ARG A 1 98 ? -5.709 4.764 -2.390 1.00 92.19 98 ARG A N 1
ATOM 778 C CA . ARG A 1 98 ? -6.369 5.976 -2.893 1.00 92.19 98 ARG A CA 1
ATOM 779 C C . ARG A 1 98 ? -7.879 5.810 -2.759 1.00 92.19 98 ARG A C 1
ATOM 781 O O . ARG A 1 98 ? -8.372 4.686 -2.746 1.00 92.19 98 ARG A O 1
ATOM 788 N N . GLU A 1 99 ? -8.620 6.912 -2.693 1.00 87.50 99 GLU A N 1
ATOM 789 C CA . GLU A 1 99 ? -10.072 6.894 -2.444 1.00 87.50 99 GLU A CA 1
ATOM 790 C C . GLU A 1 99 ? -10.851 5.983 -3.406 1.00 87.50 99 GLU A C 1
ATOM 792 O O . GLU A 1 99 ? -11.819 5.349 -3.009 1.00 87.50 99 GLU A O 1
ATOM 797 N N . ASN A 1 100 ? -10.395 5.856 -4.654 1.00 87.69 100 ASN A N 1
ATOM 798 C CA . ASN A 1 100 ? -11.035 5.040 -5.685 1.00 87.69 100 ASN A CA 1
ATOM 799 C C . ASN A 1 100 ? -10.690 3.537 -5.633 1.00 87.69 100 ASN A C 1
ATOM 801 O O . ASN A 1 100 ? -11.186 2.783 -6.469 1.00 87.69 100 ASN A O 1
ATOM 805 N N . CYS A 1 101 ? -9.802 3.097 -4.738 1.00 89.19 101 CYS A N 1
ATOM 806 C CA . CYS A 1 101 ? -9.370 1.697 -4.651 1.00 89.19 101 CYS A CA 1
ATOM 807 C C . CYS A 1 101 ? -9.257 1.160 -3.216 1.00 89.19 101 CYS A C 1
ATOM 809 O O . CYS A 1 101 ? -8.859 0.009 -3.030 1.00 89.19 101 CYS A O 1
ATOM 811 N N . VAL A 1 102 ? -9.591 1.958 -2.196 1.00 90.31 102 VAL A N 1
ATOM 812 C CA . VAL A 1 102 ? -9.637 1.476 -0.812 1.00 90.31 102 VAL A CA 1
ATOM 813 C C . VAL A 1 102 ? -10.952 0.738 -0.564 1.00 90.31 102 VAL A C 1
ATOM 815 O O . VAL A 1 102 ? -12.022 1.332 -0.516 1.00 90.31 102 VAL A O 1
ATOM 818 N N . GLY A 1 103 ? -10.830 -0.573 -0.382 1.00 91.44 103 GLY A N 1
ATOM 819 C CA . GLY A 1 103 ? -11.878 -1.501 0.035 1.00 91.44 103 GLY A CA 1
ATOM 820 C C . GLY A 1 103 ? -11.237 -2.766 0.610 1.00 91.44 103 GLY A C 1
ATOM 821 O O . GLY A 1 103 ? -10.025 -2.786 0.851 1.00 91.44 103 GLY A O 1
ATOM 822 N N . PHE A 1 104 ? -12.016 -3.837 0.769 1.00 92.56 104 PHE A N 1
ATOM 823 C CA . PHE A 1 104 ? -11.567 -5.090 1.393 1.00 92.56 104 PHE A CA 1
ATOM 824 C C . PHE A 1 104 ? -10.242 -5.636 0.823 1.00 92.56 104 PHE A C 1
ATOM 826 O O . PHE A 1 104 ? -9.322 -5.964 1.575 1.00 92.56 104 PHE A O 1
ATOM 833 N N . ALA A 1 105 ? -10.103 -5.680 -0.508 1.00 95.31 105 ALA A N 1
ATOM 834 C CA . ALA A 1 105 ? -8.899 -6.171 -1.183 1.00 95.31 105 ALA A CA 1
ATOM 835 C C . ALA A 1 105 ? -7.643 -5.357 -0.812 1.00 95.31 105 ALA A C 1
ATOM 837 O O . ALA A 1 105 ? -6.618 -5.920 -0.422 1.00 95.31 105 ALA A O 1
ATOM 838 N N . MET A 1 106 ? -7.731 -4.023 -0.870 1.00 96.81 106 MET A N 1
ATOM 839 C CA . MET A 1 106 ? -6.631 -3.127 -0.494 1.00 96.81 106 MET A CA 1
ATOM 840 C C . MET A 1 106 ? -6.299 -3.242 0.996 1.00 96.81 106 MET A C 1
ATOM 842 O O . MET A 1 106 ? -5.128 -3.360 1.357 1.00 96.81 106 MET A O 1
ATOM 846 N N . ALA A 1 107 ? -7.316 -3.241 1.862 1.00 94.88 107 ALA A N 1
ATOM 847 C CA . ALA A 1 107 ? -7.142 -3.375 3.306 1.00 94.88 107 ALA A CA 1
ATOM 848 C C . ALA A 1 107 ? -6.457 -4.701 3.674 1.00 94.88 107 ALA A C 1
ATOM 850 O O . ALA A 1 107 ? -5.552 -4.712 4.509 1.00 94.88 107 ALA A O 1
ATOM 851 N N . THR A 1 108 ? -6.816 -5.794 2.996 1.00 95.50 108 THR A N 1
ATOM 852 C CA . THR A 1 108 ? -6.204 -7.118 3.182 1.00 95.50 108 THR A CA 1
ATOM 853 C C . THR A 1 108 ? -4.717 -7.104 2.838 1.00 95.50 108 THR A C 1
ATOM 855 O O . THR A 1 108 ? -3.893 -7.522 3.654 1.00 95.50 108 THR A O 1
ATOM 858 N N . VAL A 1 109 ? -4.352 -6.576 1.665 1.00 96.62 109 VAL A N 1
ATOM 859 C CA . VAL A 1 109 ? -2.947 -6.504 1.230 1.00 96.62 109 VAL A CA 1
ATOM 860 C C . VAL A 1 109 ? -2.134 -5.592 2.149 1.00 96.62 109 VAL A C 1
ATOM 862 O O . VAL A 1 109 ? -1.050 -5.971 2.587 1.00 96.62 109 VAL A O 1
ATOM 865 N N . VAL A 1 110 ? -2.664 -4.419 2.510 1.00 96.75 110 VAL A N 1
ATOM 866 C CA . VAL A 1 110 ? -1.990 -3.492 3.432 1.00 96.75 110 VAL A CA 1
ATOM 867 C C . VAL A 1 110 ? -1.795 -4.120 4.810 1.00 96.75 110 VAL A C 1
ATOM 869 O O . VAL A 1 110 ? -0.702 -4.026 5.369 1.00 96.75 110 VAL A O 1
ATOM 872 N N . SER A 1 111 ? -2.818 -4.790 5.347 1.00 94.75 111 SER A N 1
ATOM 873 C CA . SER A 1 111 ? -2.719 -5.493 6.628 1.00 94.75 111 SER A CA 1
ATOM 874 C C . SER A 1 111 ? -1.620 -6.555 6.582 1.00 94.75 111 SER A C 1
ATOM 876 O O . SER A 1 111 ? -0.771 -6.589 7.471 1.00 94.75 111 SER A O 1
ATOM 878 N N . ALA A 1 112 ? -1.560 -7.348 5.508 1.00 95.00 112 ALA A N 1
ATOM 879 C CA . ALA A 1 112 ? -0.520 -8.354 5.321 1.00 95.00 112 ALA A CA 1
ATOM 880 C C . ALA A 1 112 ? 0.890 -7.748 5.216 1.00 95.00 112 ALA A C 1
ATOM 882 O O . ALA A 1 112 ? 1.824 -8.290 5.799 1.00 95.00 112 ALA A O 1
ATOM 883 N N . CYS A 1 113 ? 1.061 -6.631 4.502 1.00 95.69 113 CYS A N 1
ATOM 884 C CA . CYS A 1 113 ? 2.357 -5.958 4.366 1.00 95.69 113 CYS A CA 1
ATOM 885 C C . CYS A 1 113 ? 2.846 -5.293 5.659 1.00 95.69 113 CYS A C 1
ATOM 887 O O . CYS A 1 113 ? 4.052 -5.140 5.832 1.00 95.69 113 CYS A O 1
ATOM 889 N N . LEU A 1 114 ? 1.939 -4.877 6.545 1.00 94.69 114 LEU A N 1
ATOM 890 C CA . LEU A 1 114 ? 2.291 -4.228 7.810 1.00 94.69 114 LEU A CA 1
ATOM 891 C C . LEU A 1 114 ? 2.417 -5.213 8.977 1.00 94.69 114 LEU A C 1
ATOM 893 O O . LEU A 1 114 ? 3.107 -4.915 9.953 1.00 94.69 114 LEU A O 1
ATOM 897 N N . HIS A 1 115 ? 1.758 -6.370 8.911 1.00 91.88 115 HIS A N 1
ATOM 898 C CA . HIS A 1 115 ? 1.752 -7.345 9.997 1.00 91.88 115 HIS A CA 1
ATOM 899 C C . HIS A 1 115 ? 3.171 -7.841 10.317 1.00 91.88 115 HIS A C 1
ATOM 901 O O . HIS A 1 115 ? 3.820 -8.466 9.486 1.00 91.88 115 HIS A O 1
ATOM 907 N N . GLY A 1 116 ? 3.648 -7.551 11.533 1.00 87.44 116 GLY A N 1
ATOM 908 C CA . GLY A 1 116 ? 4.995 -7.917 11.988 1.00 87.44 116 GLY A CA 1
ATOM 909 C C . GLY A 1 116 ? 6.135 -7.048 11.441 1.00 87.44 116 GLY A C 1
ATOM 910 O O . GLY A 1 116 ? 7.279 -7.315 11.783 1.00 87.44 116 GLY A O 1
ATOM 911 N N . PHE A 1 117 ? 5.839 -6.013 10.643 1.00 92.75 117 PHE A N 1
ATOM 912 C CA . PHE A 1 117 ? 6.840 -5.200 9.933 1.00 92.75 117 PHE A CA 1
ATOM 913 C C . PHE A 1 117 ? 6.672 -3.680 10.124 1.00 92.75 117 PHE A C 1
ATOM 915 O O . PHE A 1 117 ? 7.166 -2.868 9.336 1.00 92.75 117 PHE A O 1
ATOM 922 N N . ILE A 1 118 ? 5.916 -3.261 11.143 1.00 92.00 118 ILE A N 1
ATOM 923 C CA . ILE A 1 118 ? 5.586 -1.842 11.355 1.00 92.00 118 ILE A CA 1
ATOM 924 C C . ILE A 1 118 ? 6.841 -1.013 11.649 1.00 92.00 118 ILE A C 1
ATOM 926 O O . ILE A 1 118 ? 6.953 0.116 11.169 1.00 92.00 118 ILE A O 1
ATOM 930 N N . ASP A 1 119 ? 7.793 -1.551 12.409 1.00 90.62 119 ASP A N 1
ATOM 931 C CA . ASP A 1 119 ? 9.009 -0.822 12.762 1.00 90.62 119 ASP A CA 1
ATOM 932 C C . ASP A 1 119 ? 9.909 -0.602 11.541 1.00 90.62 119 ASP A C 1
ATOM 934 O O . ASP A 1 119 ? 10.395 0.512 11.330 1.00 90.62 119 ASP A O 1
ATOM 938 N N . GLU A 1 120 ? 10.069 -1.613 10.689 1.00 94.00 120 GLU A N 1
ATOM 939 C CA . GLU A 1 120 ? 10.793 -1.538 9.419 1.00 94.00 120 GLU A CA 1
ATOM 940 C C . GLU A 1 120 ? 10.116 -0.569 8.448 1.00 94.00 120 GLU A C 1
ATOM 942 O O . GLU A 1 120 ? 10.787 0.267 7.832 1.00 94.00 120 GLU A O 1
ATOM 947 N N . PHE A 1 121 ? 8.783 -0.614 8.362 1.00 94.50 121 PHE A N 1
ATOM 948 C CA . PHE A 1 121 ? 7.999 0.356 7.603 1.00 94.50 121 PHE A CA 1
ATOM 949 C C . PHE A 1 121 ? 8.268 1.788 8.093 1.00 94.50 121 PHE A C 1
ATOM 951 O O . PHE A 1 121 ? 8.556 2.683 7.295 1.00 94.50 121 PHE A O 1
ATOM 958 N N . LEU A 1 122 ? 8.252 2.017 9.410 1.00 91.00 122 LEU A N 1
ATOM 959 C CA . LEU A 1 122 ? 8.533 3.325 10.007 1.00 91.00 122 LEU A CA 1
ATOM 960 C C . LEU A 1 122 ? 9.979 3.788 9.790 1.00 91.00 122 LEU A C 1
ATOM 962 O O . LEU A 1 122 ? 10.209 4.990 9.628 1.00 91.00 122 LEU A O 1
ATOM 966 N N . VAL A 1 123 ? 10.952 2.870 9.780 1.00 91.12 123 VAL A N 1
ATOM 967 C CA . VAL A 1 123 ? 12.339 3.166 9.386 1.00 91.12 123 VAL A CA 1
ATOM 968 C C . VAL A 1 123 ? 12.387 3.635 7.937 1.00 91.12 123 VAL A C 1
ATOM 970 O O . VAL A 1 123 ? 12.931 4.706 7.679 1.00 91.12 123 VAL A O 1
ATOM 973 N N . MET A 1 124 ? 11.740 2.925 7.010 1.00 90.69 124 MET A N 1
ATOM 974 C CA . MET A 1 124 ? 11.696 3.346 5.608 1.00 90.69 124 MET A CA 1
ATOM 975 C C . MET A 1 124 ? 11.031 4.719 5.435 1.00 90.69 124 MET A C 1
ATOM 977 O O . MET A 1 124 ? 11.540 5.559 4.696 1.00 90.69 124 MET A O 1
ATOM 981 N N . MET A 1 125 ? 9.921 4.980 6.127 1.00 90.62 125 MET A N 1
ATOM 982 C CA . MET A 1 125 ? 9.267 6.291 6.077 1.00 90.62 125 MET A CA 1
ATOM 983 C C . MET A 1 125 ? 10.185 7.404 6.609 1.00 90.62 125 MET A C 1
ATOM 985 O O . MET A 1 125 ? 10.220 8.493 6.038 1.00 90.62 125 MET A O 1
ATOM 989 N N . ALA A 1 126 ? 10.962 7.135 7.662 1.00 87.31 126 ALA A N 1
ATOM 990 C CA . ALA A 1 126 ? 11.919 8.092 8.218 1.00 87.31 126 ALA A CA 1
ATOM 991 C C . ALA A 1 126 ? 13.126 8.351 7.299 1.00 87.31 126 ALA A C 1
ATOM 993 O O . ALA A 1 126 ? 13.633 9.470 7.279 1.00 87.31 126 ALA A O 1
ATOM 994 N N . ASP A 1 127 ? 13.552 7.357 6.515 1.00 87.19 127 ASP A N 1
ATOM 995 C CA . ASP A 1 127 ? 14.609 7.514 5.508 1.00 87.19 127 ASP A CA 1
ATOM 996 C C . ASP A 1 127 ? 14.163 8.385 4.313 1.00 87.19 127 ASP A C 1
ATOM 998 O O . ASP A 1 127 ? 15.000 8.989 3.637 1.00 87.19 127 ASP A O 1
ATOM 1002 N N . TYR A 1 128 ? 12.854 8.451 4.033 1.00 86.50 128 TYR A N 1
ATOM 1003 C CA . TYR A 1 128 ? 12.269 9.172 2.890 1.00 86.50 128 TYR A CA 1
ATOM 1004 C C . TYR A 1 128 ? 11.086 10.063 3.311 1.00 86.50 128 TYR A C 1
ATOM 1006 O O . TYR A 1 128 ? 9.970 9.884 2.804 1.00 86.50 128 TYR A O 1
ATOM 1014 N N . PRO A 1 129 ? 11.298 11.056 4.192 1.00 84.56 129 PRO A N 1
ATOM 1015 C CA . PRO A 1 129 ? 10.208 11.817 4.796 1.00 84.56 129 PRO A CA 1
ATOM 1016 C C . PRO A 1 129 ? 9.393 12.590 3.751 1.00 84.56 129 PRO A C 1
ATOM 1018 O O . PRO A 1 129 ? 8.179 12.430 3.668 1.00 84.56 129 PRO A O 1
ATOM 1021 N N . ASP A 1 130 ? 10.052 13.347 2.872 1.00 83.88 130 ASP A N 1
ATOM 1022 C CA . ASP A 1 130 ? 9.361 14.201 1.894 1.00 83.88 130 ASP A CA 1
ATOM 1023 C C . ASP A 1 130 ? 8.741 13.419 0.732 1.00 83.88 130 ASP A C 1
ATOM 1025 O O . ASP A 1 130 ? 7.817 13.890 0.072 1.00 83.88 130 ASP A O 1
ATOM 1029 N N . LYS A 1 131 ? 9.271 12.225 0.456 1.00 84.88 131 LYS A N 1
ATOM 1030 C CA . LYS A 1 131 ? 8.989 11.484 -0.777 1.00 84.88 131 LYS A CA 1
ATOM 1031 C C . LYS A 1 131 ? 8.092 10.266 -0.583 1.00 84.88 131 LYS A C 1
ATOM 1033 O O . LYS A 1 131 ? 7.450 9.846 -1.536 1.00 84.88 131 LYS A O 1
ATOM 1038 N N . LEU A 1 132 ? 8.069 9.694 0.620 1.00 87.38 132 LEU A N 1
ATOM 1039 C CA . LEU A 1 132 ? 7.201 8.573 0.977 1.00 87.38 132 LEU A CA 1
ATOM 1040 C C . LEU A 1 132 ? 6.311 8.916 2.166 1.00 87.38 132 LEU A C 1
ATOM 1042 O O . LEU A 1 132 ? 5.096 8.792 2.044 1.00 87.38 132 LEU A O 1
ATOM 1046 N N . ALA A 1 133 ? 6.880 9.384 3.281 1.00 87.25 133 ALA A N 1
ATOM 1047 C CA . ALA A 1 133 ? 6.101 9.580 4.504 1.00 87.25 133 ALA A CA 1
ATOM 1048 C C . ALA A 1 133 ? 5.024 10.659 4.345 1.00 87.25 133 ALA A C 1
ATOM 1050 O O . ALA A 1 133 ? 3.872 10.415 4.691 1.00 87.25 133 ALA A O 1
ATOM 1051 N N . THR A 1 134 ? 5.371 11.819 3.781 1.00 84.31 134 THR A N 1
ATOM 1052 C CA . THR A 1 134 ? 4.423 12.919 3.555 1.00 84.31 134 THR A CA 1
ATOM 1053 C C . THR A 1 134 ? 3.317 12.533 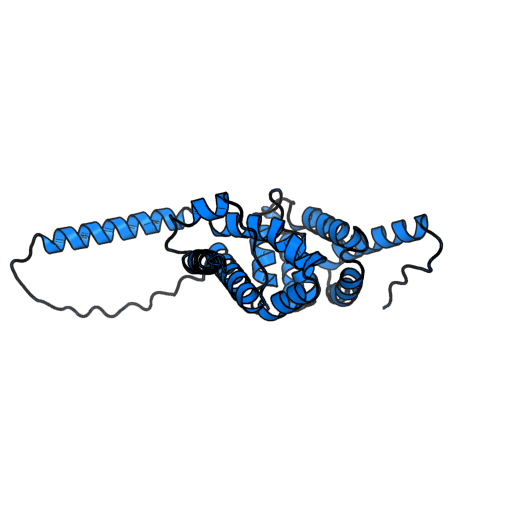2.559 1.00 84.31 134 THR A C 1
ATOM 1055 O O . THR A 1 134 ? 2.144 12.695 2.903 1.00 84.31 134 THR A O 1
ATOM 1058 N N . PRO A 1 135 ? 3.612 11.963 1.369 1.00 85.12 135 PRO A N 1
ATOM 1059 C CA . PRO A 1 135 ? 2.565 11.456 0.478 1.00 85.12 135 PRO A CA 1
ATOM 1060 C C . PRO A 1 135 ? 1.689 10.364 1.105 1.00 85.12 135 PRO A C 1
ATOM 1062 O O . PRO A 1 135 ? 0.469 10.398 0.940 1.00 85.12 135 PRO A O 1
ATOM 1065 N N . PHE A 1 136 ? 2.284 9.426 1.851 1.00 90.75 136 PHE A N 1
ATOM 1066 C CA . PHE A 1 136 ? 1.541 8.379 2.555 1.00 90.75 136 PHE A CA 1
ATOM 1067 C C . PHE A 1 136 ? 0.613 8.984 3.615 1.00 90.75 136 PHE A C 1
ATOM 1069 O O . PHE A 1 136 ? -0.575 8.679 3.611 1.00 90.75 136 PHE A O 1
ATOM 1076 N N . ALA A 1 137 ? 1.112 9.887 4.464 1.00 84.94 137 ALA A N 1
ATOM 1077 C CA . ALA A 1 137 ? 0.325 10.600 5.470 1.00 84.94 137 ALA A CA 1
ATOM 1078 C C . ALA A 1 137 ? -0.872 11.335 4.855 1.00 84.94 137 ALA A C 1
ATOM 1080 O O . ALA A 1 137 ? -1.988 11.244 5.363 1.00 84.94 137 ALA A O 1
ATOM 1081 N N . LYS A 1 138 ? -0.629 12.044 3.748 1.00 81.94 138 LYS A N 1
ATOM 1082 C CA . LYS A 1 138 ? -1.629 12.886 3.094 1.00 81.94 138 LYS A CA 1
ATOM 1083 C C . LYS A 1 138 ? -2.713 12.085 2.377 1.00 81.94 138 LYS A C 1
ATOM 1085 O O . LYS A 1 138 ? -3.868 12.486 2.398 1.00 81.94 138 LYS A O 1
ATOM 1090 N N . HIS A 1 139 ? -2.350 10.991 1.714 1.00 87.81 139 HIS A N 1
ATOM 1091 C CA . HIS A 1 139 ? -3.271 10.271 0.833 1.00 87.81 139 HIS A CA 1
ATOM 1092 C C . HIS A 1 139 ? -3.631 8.898 1.390 1.00 87.81 139 HIS A C 1
ATOM 1094 O O . HIS A 1 139 ? -4.776 8.641 1.763 1.00 87.81 139 HIS A O 1
ATOM 1100 N N . SER A 1 140 ? -2.642 8.017 1.473 1.00 91.88 140 SER A N 1
ATOM 1101 C CA . SER A 1 140 ? -2.855 6.603 1.756 1.00 91.88 140 SER A CA 1
ATOM 1102 C C . SER A 1 140 ? -3.358 6.362 3.180 1.00 91.88 140 SER A C 1
ATOM 1104 O O . SER A 1 140 ? -4.328 5.634 3.376 1.00 91.88 140 SER A O 1
ATOM 1106 N N . PHE A 1 141 ? -2.746 7.015 4.173 1.00 90.69 141 PHE A N 1
ATOM 1107 C CA . PHE A 1 141 ? -3.147 6.918 5.574 1.00 90.69 141 PHE A CA 1
ATOM 1108 C C . PHE A 1 141 ? -4.586 7.393 5.764 1.00 90.69 141 PHE A C 1
ATOM 1110 O O . PHE A 1 141 ? -5.359 6.708 6.424 1.00 90.69 141 PHE A O 1
ATOM 1117 N N . SER A 1 142 ? -4.954 8.531 5.162 1.00 85.88 142 SER A N 1
ATOM 1118 C CA . SER A 1 142 ? -6.307 9.082 5.276 1.00 85.88 142 SER A CA 1
ATOM 1119 C C . SER A 1 142 ? -7.357 8.081 4.790 1.00 85.88 142 SER A C 1
ATOM 1121 O O . SER A 1 142 ? -8.298 7.759 5.514 1.00 85.88 142 SER A O 1
ATOM 1123 N N . CYS A 1 143 ? -7.147 7.500 3.606 1.00 89.75 143 CYS A N 1
ATOM 1124 C CA . CYS A 1 143 ? -8.074 6.526 3.035 1.00 89.75 143 CYS A CA 1
ATOM 1125 C C . CYS A 1 143 ? -8.180 5.256 3.896 1.00 89.75 143 CYS A C 1
ATOM 1127 O O . CYS A 1 143 ? -9.280 4.780 4.170 1.00 89.75 143 CYS A O 1
ATOM 1129 N N . LEU A 1 144 ? -7.043 4.728 4.362 1.00 91.44 144 LEU A N 1
ATOM 1130 C CA . LEU A 1 144 ? -7.004 3.535 5.212 1.00 91.44 144 LEU A CA 1
ATOM 1131 C C . LEU A 1 144 ? -7.650 3.777 6.578 1.00 91.44 144 LEU A C 1
ATOM 1133 O O . LEU A 1 144 ? -8.354 2.907 7.080 1.00 91.44 144 LEU A O 1
ATOM 1137 N N . ALA A 1 145 ? -7.442 4.955 7.166 1.00 87.44 145 ALA A N 1
ATOM 1138 C CA . ALA A 1 145 ? -8.078 5.346 8.415 1.00 87.44 145 ALA A CA 1
ATOM 1139 C C . ALA A 1 145 ? -9.592 5.495 8.242 1.00 87.44 145 ALA A C 1
ATOM 1141 O O . ALA A 1 145 ? -10.334 5.043 9.105 1.00 87.44 145 ALA A O 1
ATOM 1142 N N . LYS A 1 146 ? -10.065 6.070 7.125 1.00 85.81 146 LYS A N 1
ATOM 1143 C CA . LYS A 1 146 ? -11.502 6.140 6.816 1.00 85.81 146 LYS A CA 1
ATOM 1144 C C . LYS A 1 146 ? -12.114 4.740 6.741 1.00 85.81 146 LYS A C 1
ATOM 1146 O O . LYS A 1 146 ? -13.135 4.532 7.381 1.00 85.81 146 LYS A O 1
ATOM 1151 N N . TYR A 1 147 ? -11.476 3.800 6.037 1.00 87.94 147 TYR A N 1
ATOM 1152 C CA . TYR A 1 147 ? -11.923 2.402 5.964 1.00 87.94 147 TYR A CA 1
ATOM 1153 C C . TYR A 1 147 ? -11.930 1.737 7.347 1.00 87.94 147 TYR A C 1
ATOM 1155 O O . TYR A 1 147 ? -12.957 1.254 7.800 1.00 87.94 147 TYR A O 1
ATOM 1163 N N . ALA A 1 148 ? -10.819 1.819 8.086 1.00 86.19 148 ALA A N 1
ATOM 1164 C CA . ALA A 1 148 ? -10.695 1.237 9.425 1.00 86.19 148 ALA A CA 1
ATOM 1165 C C . ALA A 1 148 ? -11.609 1.882 10.486 1.00 86.19 148 ALA A C 1
ATOM 1167 O O . ALA A 1 148 ? -11.619 1.417 11.622 1.00 86.19 148 ALA A O 1
ATOM 1168 N N . LEU A 1 149 ? -12.311 2.974 10.152 1.00 81.38 149 LEU A N 1
ATOM 1169 C CA . LEU A 1 149 ? -13.273 3.683 11.000 1.00 81.38 149 LEU A CA 1
ATOM 1170 C C . LEU A 1 149 ? -14.722 3.613 10.466 1.00 81.38 149 LEU A C 1
ATOM 1172 O O . LEU A 1 149 ? -15.607 4.174 11.103 1.00 81.38 149 LEU A O 1
ATOM 1176 N N . GLN A 1 150 ? -15.000 2.918 9.355 1.00 77.75 150 GLN A N 1
ATOM 1177 C CA . GLN A 1 150 ? -16.374 2.655 8.887 1.00 77.75 150 GLN A CA 1
ATOM 1178 C C . GLN A 1 150 ? -17.098 1.690 9.834 1.00 77.75 150 GLN A C 1
ATOM 1180 O O . GLN A 1 150 ? -16.597 0.592 10.034 1.00 77.75 150 GLN A O 1
ATOM 1185 N N . LYS A 1 151 ? -18.225 2.087 10.440 1.00 61.84 151 LYS A N 1
ATOM 1186 C CA . LYS A 1 151 ? -19.053 1.160 11.231 1.00 61.84 151 LYS A CA 1
ATOM 1187 C C . LYS A 1 151 ? -19.462 -0.022 10.342 1.00 61.84 151 LYS A C 1
ATOM 1189 O O . LYS A 1 151 ? -19.961 0.218 9.244 1.00 61.84 151 LYS A O 1
ATOM 1194 N N . ASP A 1 152 ? -19.223 -1.241 10.808 1.00 61.22 152 ASP A N 1
ATOM 1195 C CA . ASP A 1 152 ? -19.768 -2.453 10.186 1.00 61.22 152 ASP A CA 1
ATOM 1196 C C . ASP A 1 152 ? -21.005 -2.918 10.971 1.00 61.22 152 ASP A C 1
ATOM 1198 O O . ASP A 1 152 ? -21.168 -2.544 12.132 1.00 61.22 152 ASP A O 1
ATOM 1202 N N . GLU A 1 153 ? -21.853 -3.761 10.371 1.00 51.81 153 GLU A N 1
ATOM 1203 C CA . GLU A 1 153 ? -23.071 -4.319 11.002 1.00 51.81 153 GLU A CA 1
ATOM 1204 C C . GLU A 1 153 ? -22.771 -4.970 12.368 1.00 51.81 153 GLU A C 1
ATOM 1206 O O . GLU A 1 153 ? -23.540 -4.851 13.317 1.00 51.81 153 GLU A O 1
ATOM 1211 N N . SER A 1 154 ? -21.579 -5.556 12.521 1.00 52.09 154 SER A N 1
ATOM 1212 C CA . SER A 1 154 ? -21.113 -6.151 13.778 1.00 52.09 154 SER A CA 1
ATOM 1213 C C . SER A 1 154 ? -20.828 -5.154 14.904 1.00 52.09 154 SER A C 1
ATOM 1215 O O . SER A 1 154 ? -20.637 -5.583 16.039 1.00 52.09 154 SER A O 1
ATOM 1217 N N . ASP A 1 155 ? -20.664 -3.866 14.591 1.00 53.06 155 ASP A N 1
ATOM 1218 C CA . ASP A 1 155 ? -20.494 -2.801 15.587 1.00 53.06 155 ASP A CA 1
ATOM 1219 C C . ASP A 1 155 ? -21.866 -2.267 16.042 1.00 53.06 155 ASP A C 1
ATOM 1221 O O . ASP A 1 155 ? -22.002 -1.868 17.194 1.00 53.06 155 ASP A O 1
ATOM 1225 N N . GLU A 1 156 ? -22.888 -2.321 15.180 1.00 55.22 156 GLU A N 1
ATOM 1226 C CA . GLU A 1 156 ? -24.277 -1.986 15.534 1.00 55.22 156 GLU A CA 1
ATOM 1227 C C . GLU A 1 156 ? -24.900 -3.074 16.422 1.00 55.22 156 GLU A C 1
ATOM 1229 O O . GLU A 1 156 ? -25.497 -2.767 17.450 1.00 55.22 156 GLU A O 1
ATOM 1234 N N . GLU A 1 157 ? -24.673 -4.353 16.103 1.00 56.53 157 GLU A N 1
ATOM 1235 C CA . GLU A 1 157 ? -25.135 -5.478 16.931 1.00 56.53 157 GLU A CA 1
ATOM 1236 C C . GLU A 1 157 ? -24.473 -5.526 18.323 1.00 56.53 157 GLU A C 1
ATOM 1238 O O . GLU A 1 157 ? -25.067 -6.033 19.278 1.00 56.53 157 GLU A O 1
ATOM 1243 N N . GLU A 1 158 ? -23.238 -5.029 18.456 1.00 56.34 158 GLU A N 1
ATOM 1244 C CA . GLU A 1 158 ? -22.539 -4.947 19.745 1.00 56.34 158 GLU A CA 1
ATOM 1245 C C . GLU A 1 158 ? -22.985 -3.732 20.563 1.00 56.34 158 GLU A C 1
ATOM 1247 O O . GLU A 1 158 ? -23.209 -3.888 21.760 1.00 56.34 158 GLU A O 1
ATOM 1252 N N . GLU A 1 159 ? -23.185 -2.566 19.933 1.00 58.25 159 GLU A N 1
ATOM 1253 C CA . GLU A 1 159 ? -23.797 -1.395 20.584 1.00 58.25 159 GLU A CA 1
ATOM 1254 C C . GLU A 1 159 ? -25.206 -1.751 21.100 1.00 58.25 159 GLU A C 1
ATOM 1256 O O . GLU A 1 159 ? -25.510 -1.488 22.260 1.00 58.25 159 GLU A O 1
ATOM 1261 N N . GLU A 1 160 ? -26.022 -2.474 20.321 1.00 59.03 160 GLU A N 1
ATOM 1262 C CA . GLU A 1 160 ? -27.326 -2.974 20.785 1.00 59.03 160 GLU A CA 1
ATOM 1263 C C . GLU A 1 160 ? -27.224 -3.988 21.940 1.00 59.03 160 GLU A C 1
ATOM 1265 O O . GLU A 1 160 ? -28.150 -4.099 22.747 1.00 59.03 160 GLU A O 1
ATOM 1270 N N . ARG A 1 161 ? -26.143 -4.774 22.027 1.00 58.88 161 ARG A N 1
ATOM 1271 C CA . ARG A 1 161 ? -25.915 -5.700 23.152 1.00 58.88 161 ARG A CA 1
ATOM 1272 C C . ARG A 1 161 ? -25.430 -4.977 24.404 1.00 58.88 161 ARG A C 1
ATOM 1274 O O . ARG A 1 161 ? -25.838 -5.363 25.496 1.00 58.88 161 ARG A O 1
ATOM 1281 N N . GLU A 1 162 ? -24.558 -3.982 24.263 1.00 58.94 162 GLU A N 1
ATOM 1282 C CA . GLU A 1 162 ? -24.082 -3.160 25.380 1.00 58.94 162 GLU A CA 1
ATOM 1283 C C . GLU A 1 162 ? -25.222 -2.298 25.942 1.00 58.94 162 GLU A C 1
ATOM 1285 O O . GLU A 1 162 ? -25.421 -2.300 27.153 1.00 58.94 162 GLU A O 1
ATOM 1290 N N . GLU A 1 163 ? -26.052 -1.685 25.090 1.00 59.38 163 GLU A N 1
ATOM 1291 C CA . GLU A 1 163 ? -27.249 -0.948 25.526 1.00 59.38 163 GLU A CA 1
ATOM 1292 C C . GLU A 1 163 ? -28.251 -1.854 26.258 1.00 59.38 163 GLU A C 1
ATOM 1294 O O . GLU A 1 163 ? -28.808 -1.459 27.279 1.00 59.38 163 GLU A O 1
ATOM 1299 N N . LYS A 1 164 ? -28.457 -3.097 25.797 1.00 58.84 164 LYS A N 1
ATOM 1300 C CA . LYS A 1 164 ? -29.325 -4.062 26.502 1.00 58.84 164 LYS A CA 1
ATOM 1301 C C . LYS A 1 164 ? -28.776 -4.451 27.875 1.00 58.84 164 LYS A C 1
ATOM 1303 O O . LYS A 1 164 ? -29.556 -4.558 28.813 1.00 58.84 164 LYS A O 1
ATOM 1308 N N . LYS A 1 165 ? -27.456 -4.613 28.008 1.00 58.59 165 LYS A N 1
ATOM 1309 C CA . LYS A 1 165 ? -26.813 -4.912 29.297 1.00 58.59 165 LYS A CA 1
ATOM 1310 C C . LYS A 1 165 ? -26.869 -3.743 30.276 1.00 58.59 165 LYS A C 1
ATOM 1312 O O . LYS A 1 165 ? -27.083 -3.968 31.459 1.00 58.59 165 LYS A O 1
ATOM 1317 N N . GLU A 1 166 ? -26.687 -2.511 29.803 1.00 58.12 166 GLU A N 1
ATOM 1318 C CA . GLU A 1 166 ? -26.801 -1.324 30.662 1.00 58.12 166 GLU A CA 1
ATOM 1319 C C . GLU A 1 166 ? -28.237 -1.134 31.174 1.00 58.12 166 GLU A C 1
ATOM 1321 O O . GLU A 1 166 ? -28.421 -0.786 32.337 1.00 58.12 166 GLU A O 1
ATOM 1326 N N . VAL A 1 167 ? -29.251 -1.441 30.355 1.00 59.41 167 VAL A N 1
ATOM 1327 C CA . VAL A 1 167 ? -30.663 -1.423 30.779 1.00 59.41 167 VAL A CA 1
ATOM 1328 C C . VAL A 1 167 ? -30.964 -2.532 31.797 1.00 59.41 167 VAL A C 1
ATOM 1330 O O . VAL A 1 167 ? -31.621 -2.264 32.798 1.00 59.41 167 VAL A O 1
ATOM 1333 N N . GLU A 1 168 ? -30.451 -3.750 31.597 1.00 56.75 168 GLU A N 1
ATOM 1334 C CA . GLU A 1 168 ? -30.612 -4.855 32.559 1.00 56.75 168 GLU A CA 1
ATOM 1335 C C . GLU A 1 168 ? -29.923 -4.554 33.909 1.00 56.75 168 GLU A C 1
ATOM 1337 O O . GLU A 1 168 ? -30.515 -4.774 34.965 1.00 56.75 168 GLU A O 1
ATOM 1342 N N . GLU A 1 169 ? -28.723 -3.960 33.907 1.00 57.00 169 GLU A N 1
ATOM 1343 C CA . GLU A 1 169 ? -28.027 -3.548 35.139 1.00 57.00 169 GLU A CA 1
ATOM 1344 C C . GLU A 1 169 ? -28.676 -2.346 35.855 1.00 57.00 169 GLU A C 1
ATOM 1346 O O . GLU A 1 169 ? -28.442 -2.143 37.053 1.00 57.00 169 GLU A O 1
ATOM 1351 N N . GLU A 1 170 ? -29.444 -1.511 35.149 1.00 55.19 170 GLU A N 1
ATOM 1352 C CA . GLU A 1 170 ? -30.239 -0.435 35.753 1.00 55.19 170 GLU A CA 1
ATOM 1353 C C . GLU A 1 170 ? -31.560 -0.960 36.341 1.00 55.19 170 GLU A C 1
ATOM 1355 O O . GLU A 1 170 ? -31.939 -0.528 37.432 1.00 55.19 170 GLU A O 1
ATOM 1360 N N . GLU A 1 171 ? -32.210 -1.942 35.704 1.00 53.94 171 GLU A N 1
ATOM 1361 C CA . GLU A 1 171 ? -33.419 -2.596 36.234 1.00 53.94 171 GLU A CA 1
ATOM 1362 C C . GLU A 1 171 ? -33.132 -3.458 37.481 1.00 53.94 171 GLU A C 1
ATOM 1364 O O . GLU A 1 171 ? -33.941 -3.482 38.414 1.00 53.94 171 GLU A O 1
ATOM 1369 N N . GLU A 1 172 ? -31.962 -4.104 37.567 1.00 51.41 172 GLU A N 1
ATOM 1370 C CA . GLU A 1 172 ? -31.539 -4.839 38.773 1.00 51.41 172 GLU A CA 1
ATOM 1371 C C . GLU A 1 172 ? -31.201 -3.914 39.956 1.00 51.41 172 GLU A C 1
ATOM 1373 O O . GLU A 1 172 ? -31.383 -4.292 41.113 1.00 51.41 172 GLU A O 1
ATOM 1378 N N . LYS A 1 173 ? -30.779 -2.668 39.698 1.00 51.38 173 LYS A N 1
ATOM 1379 C CA . LYS A 1 173 ? -30.492 -1.674 40.752 1.00 51.38 173 LYS A CA 1
ATOM 1380 C C . LYS A 1 173 ? -31.736 -0.968 41.296 1.00 51.38 173 LYS A C 1
ATOM 1382 O O . LYS A 1 173 ? -31.648 -0.345 42.354 1.00 51.38 173 LYS A O 1
ATOM 1387 N N . GLU A 1 174 ? -32.887 -1.066 40.626 1.00 47.16 174 GLU A N 1
ATOM 1388 C CA . GLU A 1 174 ? -34.172 -0.579 41.156 1.00 47.16 174 GLU A CA 1
ATOM 1389 C C . GLU A 1 174 ? -34.921 -1.623 42.007 1.00 47.16 174 GLU A C 1
ATOM 1391 O O . GLU A 1 174 ? -35.870 -1.261 42.706 1.00 47.16 174 GLU A O 1
ATOM 1396 N N . ASN A 1 175 ? -34.460 -2.879 42.042 1.00 48.19 175 ASN A N 1
ATOM 1397 C CA . ASN A 1 175 ? -35.002 -3.943 42.894 1.00 48.19 175 ASN A CA 1
ATOM 1398 C C . ASN A 1 175 ? -33.934 -4.533 43.835 1.00 48.19 175 ASN A C 1
ATOM 1400 O O . ASN A 1 175 ? -33.717 -5.740 43.869 1.00 48.19 175 ASN A O 1
ATOM 1404 N N . GLU A 1 176 ? -33.298 -3.702 44.664 1.00 45.59 176 GLU A N 1
ATOM 1405 C CA . GLU A 1 176 ? -32.637 -4.203 45.875 1.00 45.59 176 GLU A CA 1
ATOM 1406 C C . GLU A 1 176 ? -33.650 -4.294 47.029 1.00 45.59 176 GLU A C 1
ATOM 1408 O O . GLU A 1 176 ? -33.733 -3.418 47.886 1.00 45.59 176 GLU A O 1
ATOM 1413 N N . ASP A 1 177 ? -34.407 -5.390 47.053 1.00 45.84 177 ASP A N 1
ATOM 1414 C CA . ASP A 1 177 ? -34.731 -6.085 48.298 1.00 45.84 177 ASP A CA 1
ATOM 1415 C C . ASP A 1 177 ? -34.727 -7.600 48.024 1.00 45.84 177 ASP A C 1
ATOM 1417 O O . ASP A 1 177 ? -35.538 -8.129 47.271 1.00 45.84 177 ASP A O 1
ATOM 1421 N N . GLU A 1 178 ? -33.802 -8.264 48.717 1.00 46.47 178 GLU A N 1
ATOM 1422 C CA . GLU A 1 178 ? -33.690 -9.703 48.975 1.00 46.47 178 GLU A CA 1
ATOM 1423 C C . GLU A 1 178 ? -32.925 -10.642 48.011 1.00 46.47 178 GLU A C 1
ATOM 1425 O O . GLU A 1 178 ? -33.384 -11.059 46.957 1.00 46.47 178 GLU A O 1
ATOM 1430 N N . GLN A 1 179 ? -31.833 -11.143 48.609 1.00 40.31 179 GLN A N 1
ATOM 1431 C CA . GLN A 1 179 ? -31.277 -12.504 48.586 1.00 40.31 179 GLN A CA 1
ATOM 1432 C C . GLN A 1 179 ? -30.079 -12.801 47.670 1.00 40.31 179 GLN A C 1
ATOM 1434 O O . GLN A 1 179 ? -30.164 -13.004 46.468 1.00 40.31 179 GLN A O 1
ATOM 1439 N N . MET A 1 180 ? -28.937 -12.923 48.363 1.00 46.72 180 MET A N 1
ATOM 1440 C CA . MET A 1 180 ? -27.762 -13.688 47.966 1.00 46.72 180 MET A CA 1
ATOM 1441 C C . MET A 1 180 ? -28.148 -15.127 47.610 1.00 46.72 180 MET A C 1
ATOM 1443 O O . MET A 1 180 ? -28.592 -15.845 48.498 1.00 46.72 180 MET A O 1
ATOM 1447 N N . GLU A 1 181 ? -27.787 -15.577 46.414 1.00 40.16 181 GLU A N 1
ATOM 1448 C CA . GLU A 1 181 ? -27.165 -16.884 46.193 1.00 40.16 181 GLU A CA 1
ATOM 1449 C C . GLU A 1 181 ? -26.147 -16.720 45.055 1.00 40.16 181 GLU A C 1
ATOM 1451 O O . GLU A 1 181 ? -26.476 -16.338 43.938 1.00 40.16 181 GLU A O 1
ATOM 1456 N N . LYS A 1 182 ? -2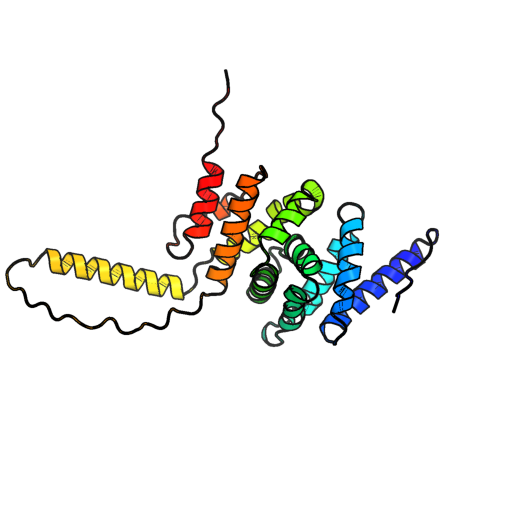4.863 -16.904 45.383 1.00 44.78 182 LYS A N 1
ATOM 1457 C CA . LYS A 1 182 ? -23.777 -16.950 44.402 1.00 44.78 182 LYS A CA 1
ATOM 1458 C C . LYS A 1 182 ? -23.753 -18.350 43.803 1.00 44.78 182 LYS A C 1
ATOM 1460 O O . LYS A 1 182 ? -23.281 -19.269 44.473 1.00 44.78 182 LYS A O 1
ATOM 1465 N N . GLU A 1 183 ? -24.184 -18.492 42.560 1.00 39.19 183 GLU A N 1
ATOM 1466 C CA . GLU A 1 183 ? -23.718 -19.581 41.706 1.00 39.19 183 GLU A CA 1
ATOM 1467 C C . GLU A 1 183 ? -22.489 -19.075 40.938 1.00 39.19 183 GLU A C 1
ATOM 1469 O O . GLU A 1 183 ? -22.552 -18.118 40.170 1.00 39.19 183 GLU A O 1
ATOM 1474 N N . GLU A 1 184 ? -21.327 -19.658 41.242 1.00 44.19 184 GLU A N 1
ATOM 1475 C CA . GLU A 1 184 ? -20.118 -19.504 40.434 1.00 44.19 184 GLU A CA 1
ATOM 1476 C C . GLU A 1 184 ? -20.323 -20.306 39.143 1.00 44.19 184 GLU A C 1
ATOM 1478 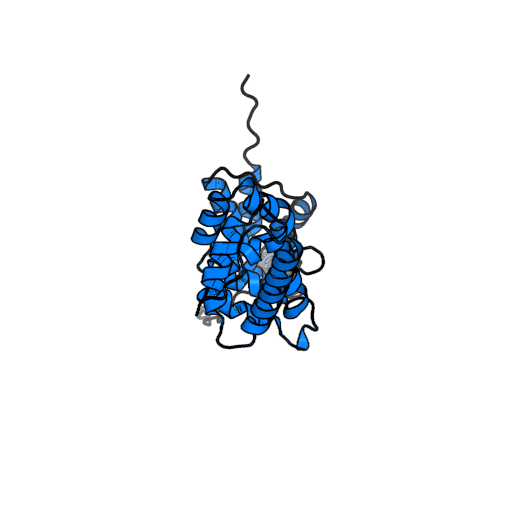O O . GLU A 1 184 ? -20.066 -21.509 39.110 1.00 44.19 184 GLU A O 1
ATOM 1483 N N . GLU A 1 185 ? -20.822 -19.657 38.089 1.00 39.09 185 GLU A N 1
ATOM 1484 C CA . GLU A 1 185 ? -20.701 -20.199 36.737 1.00 39.09 185 GLU A CA 1
ATOM 1485 C C . GLU A 1 185 ? -19.247 -20.052 36.269 1.00 39.09 185 GLU A C 1
ATOM 1487 O O . GLU A 1 185 ? -18.673 -18.959 36.238 1.00 39.09 185 GLU A O 1
ATOM 1492 N N . ASP A 1 186 ? -18.648 -21.200 35.947 1.00 38.09 186 ASP A N 1
ATOM 1493 C CA . ASP A 1 186 ? -17.372 -21.329 35.248 1.00 38.09 186 ASP A CA 1
ATOM 1494 C C . ASP A 1 186 ? -17.383 -20.422 34.004 1.00 38.09 186 ASP A C 1
ATOM 1496 O O . ASP A 1 186 ? -18.317 -20.516 33.201 1.00 38.09 186 ASP A O 1
ATOM 1500 N N . PRO A 1 187 ? -16.372 -19.563 33.777 1.00 44.50 187 PRO A N 1
ATOM 1501 C CA . PRO A 1 187 ? -16.284 -18.852 32.516 1.00 44.50 187 PRO A CA 1
ATOM 1502 C C . PRO A 1 187 ? -15.995 -19.884 31.425 1.00 44.50 187 PRO A C 1
ATOM 1504 O O . PRO A 1 187 ? -14.875 -20.393 31.328 1.00 44.50 187 PRO A O 1
ATOM 1507 N N . GLU A 1 188 ? -17.007 -20.190 30.606 1.00 40.56 188 GLU A N 1
ATOM 1508 C CA . GLU A 1 188 ? -16.807 -20.852 29.320 1.00 40.56 188 GLU A CA 1
ATOM 1509 C C . GLU A 1 188 ? -15.626 -20.168 28.624 1.00 40.56 188 GLU A C 1
ATOM 1511 O O . GLU A 1 188 ? -15.590 -18.940 28.495 1.00 40.56 188 GLU A O 1
ATOM 1516 N N . GLU A 1 189 ? -14.628 -20.963 28.226 1.00 38.84 189 GLU A N 1
ATOM 1517 C CA . GLU A 1 189 ? -13.521 -20.522 27.385 1.00 38.84 189 GLU A CA 1
ATOM 1518 C C . GLU A 1 189 ? -14.102 -20.021 26.058 1.00 38.84 189 GLU A C 1
ATOM 1520 O O . GLU A 1 189 ? -14.210 -20.752 25.075 1.00 38.84 189 GLU A O 1
ATOM 1525 N N . GLY A 1 190 ? -14.520 -18.757 26.044 1.00 36.72 190 GLY A N 1
ATOM 1526 C CA . GLY A 1 190 ? -14.929 -18.064 24.843 1.00 36.72 190 GLY A CA 1
ATOM 1527 C C . GLY A 1 190 ? -13.738 -18.036 23.904 1.00 36.72 190 GLY A C 1
ATOM 1528 O O . GLY A 1 190 ? -12.714 -17.416 24.205 1.00 36.72 190 GLY A O 1
ATOM 1529 N N . GLU A 1 191 ? -13.862 -18.725 22.771 1.00 36.03 191 GLU A N 1
ATOM 1530 C CA . GLU A 1 191 ? -12.960 -18.559 21.641 1.00 36.03 191 GLU A CA 1
ATOM 1531 C C . GLU A 1 191 ? -12.818 -17.056 21.380 1.00 36.03 191 GLU A C 1
ATOM 1533 O O . GLU A 1 191 ? -13.777 -16.385 20.999 1.00 36.03 191 GLU A O 1
ATOM 1538 N N . VAL A 1 192 ? -11.629 -16.503 21.642 1.00 39.88 192 VAL A N 1
ATOM 1539 C CA . VAL A 1 192 ? -11.339 -15.099 21.346 1.00 39.88 192 VAL A CA 1
ATOM 1540 C C . VAL A 1 192 ? -11.618 -14.905 19.854 1.00 39.88 192 VAL A C 1
ATOM 1542 O O . VAL A 1 192 ? -10.953 -15.566 19.046 1.00 39.88 192 VAL A O 1
ATOM 1545 N N . PRO A 1 193 ? -12.579 -14.047 19.459 1.00 47.06 193 PRO A N 1
ATOM 1546 C CA . PRO A 1 193 ? -12.904 -13.864 18.055 1.00 47.06 193 PRO A CA 1
ATOM 1547 C C . PRO A 1 193 ? -11.638 -13.462 17.307 1.00 47.06 193 PRO A C 1
ATOM 1549 O O . PRO A 1 193 ? -10.932 -12.539 17.720 1.00 47.06 193 PRO A O 1
ATOM 1552 N N . ALA A 1 194 ? -11.318 -14.174 16.227 1.00 60.50 194 ALA A N 1
ATOM 1553 C CA . ALA A 1 194 ? -10.195 -13.807 15.378 1.00 60.50 194 ALA A CA 1
ATOM 1554 C C . ALA A 1 194 ? -10.374 -12.347 14.933 1.00 60.50 194 ALA A C 1
ATOM 1556 O O . ALA A 1 194 ? -11.380 -12.014 14.310 1.00 60.50 194 ALA A O 1
ATOM 1557 N N . ASP A 1 195 ? -9.410 -11.488 15.283 1.00 69.88 195 ASP A N 1
ATOM 1558 C CA . ASP A 1 195 ? -9.506 -10.042 15.067 1.00 69.88 195 ASP A CA 1
ATOM 1559 C C . ASP A 1 195 ? -9.956 -9.713 13.630 1.00 69.88 195 ASP A C 1
ATOM 1561 O O . ASP A 1 195 ? -9.328 -10.154 12.650 1.00 69.88 195 ASP A O 1
ATOM 1565 N N . SER A 1 196 ? -10.999 -8.886 13.493 1.00 84.25 196 SER A N 1
ATOM 1566 C CA . SER A 1 196 ? -11.510 -8.480 12.178 1.00 84.25 196 SER A CA 1
ATOM 1567 C C . SER A 1 196 ? -10.429 -7.759 11.355 1.00 84.25 196 SER A C 1
ATOM 1569 O O . SER A 1 196 ? -9.400 -7.300 11.875 1.00 84.25 196 SER A O 1
ATOM 1571 N N . LEU A 1 197 ? -10.604 -7.673 10.033 1.00 86.12 197 LEU A N 1
ATOM 1572 C CA . LEU A 1 197 ? -9.631 -6.999 9.165 1.00 86.12 197 LEU A CA 1
ATOM 1573 C C . LEU A 1 197 ? -9.461 -5.524 9.562 1.00 86.12 197 LEU A C 1
ATOM 1575 O O . LEU A 1 197 ? -8.340 -5.017 9.638 1.00 86.12 197 LEU A O 1
ATOM 1579 N N . GLU A 1 198 ? -10.565 -4.871 9.886 1.00 85.19 198 GLU A N 1
ATOM 1580 C CA . GLU A 1 198 ? -10.679 -3.482 10.300 1.00 85.19 198 GLU A CA 1
ATOM 1581 C C . GLU A 1 198 ? -9.980 -3.266 11.648 1.00 85.19 198 GLU A C 1
ATOM 1583 O O . GLU A 1 198 ? -9.225 -2.305 11.799 1.00 85.19 198 GLU A O 1
ATOM 1588 N N . GLN A 1 199 ? -10.123 -4.195 12.601 1.00 82.69 199 GLN A N 1
ATOM 1589 C CA . GLN A 1 199 ? -9.403 -4.163 13.882 1.00 82.69 199 GLN A CA 1
ATOM 1590 C C . GLN A 1 199 ? -7.890 -4.353 13.704 1.00 82.69 199 GLN A C 1
ATOM 1592 O O . GLN A 1 199 ? -7.084 -3.636 14.313 1.00 82.69 199 GLN A O 1
ATOM 1597 N N . ARG A 1 200 ? -7.467 -5.294 12.849 1.00 85.81 200 ARG A N 1
ATOM 1598 C CA . ARG A 1 200 ? -6.046 -5.495 12.508 1.00 85.81 200 ARG A CA 1
ATOM 1599 C C . ARG A 1 200 ? -5.452 -4.253 11.850 1.00 85.81 200 ARG A C 1
ATOM 1601 O O . ARG A 1 200 ? -4.380 -3.802 12.259 1.00 85.81 200 ARG A O 1
ATOM 1608 N N . LEU A 1 201 ? -6.156 -3.675 10.879 1.00 87.56 201 LEU A N 1
ATOM 1609 C CA . LEU A 1 201 ? -5.732 -2.454 10.201 1.00 87.56 201 LEU A CA 1
ATOM 1610 C C . LEU A 1 201 ? -5.696 -1.261 11.167 1.00 87.56 201 LEU A C 1
ATOM 1612 O O . LEU A 1 201 ? -4.706 -0.535 11.199 1.00 87.56 201 LEU A O 1
ATOM 1616 N N . SER A 1 202 ? -6.715 -1.101 12.013 1.00 86.31 202 SER A N 1
ATOM 1617 C CA . SER A 1 202 ? -6.798 -0.046 13.029 1.00 86.31 202 SER A CA 1
ATOM 1618 C C . SER A 1 202 ? -5.608 -0.081 13.993 1.00 86.31 202 SER A C 1
ATOM 1620 O O . SER A 1 202 ? -4.940 0.939 14.187 1.00 86.31 202 SER A O 1
ATOM 1622 N N . ARG A 1 203 ? -5.251 -1.260 14.525 1.00 85.75 203 ARG A N 1
ATOM 1623 C CA . ARG A 1 203 ? -4.054 -1.422 15.373 1.00 85.75 203 ARG A CA 1
ATOM 1624 C C . ARG A 1 203 ? -2.764 -1.091 14.625 1.00 85.75 203 ARG A C 1
ATOM 1626 O O . ARG A 1 203 ? -1.910 -0.399 15.179 1.00 85.75 203 ARG A O 1
ATOM 1633 N N . ALA A 1 204 ? -2.625 -1.527 13.373 1.00 87.56 204 ALA A N 1
ATOM 1634 C CA . ALA A 1 204 ? -1.445 -1.213 12.572 1.00 87.56 204 ALA A CA 1
ATOM 1635 C C . ALA A 1 204 ? -1.292 0.303 12.351 1.00 87.56 204 ALA A C 1
ATOM 1637 O O . ALA A 1 204 ? -0.219 0.866 12.582 1.00 87.56 204 ALA A O 1
ATOM 1638 N N . LEU A 1 205 ? -2.381 0.986 11.989 1.00 88.19 205 LEU A N 1
ATOM 1639 C CA . LEU A 1 205 ? -2.405 2.440 11.828 1.00 88.19 205 LEU A CA 1
ATOM 1640 C C . LEU A 1 205 ? -2.118 3.163 13.153 1.00 88.19 205 LEU A C 1
ATOM 1642 O O . LEU A 1 205 ? -1.364 4.136 13.161 1.00 88.19 205 LEU A O 1
ATOM 1646 N N . ALA A 1 206 ? -2.640 2.674 14.281 1.00 85.50 206 ALA A N 1
ATOM 1647 C CA . ALA A 1 206 ? -2.362 3.235 15.604 1.00 85.50 206 ALA A CA 1
ATOM 1648 C C . ALA A 1 206 ? -0.865 3.165 15.947 1.00 85.50 206 ALA A C 1
ATOM 1650 O O . ALA A 1 206 ? -0.276 4.148 16.413 1.00 85.50 206 ALA A O 1
ATOM 1651 N N . SER A 1 207 ? -0.228 2.026 15.670 1.00 87.19 207 SER A N 1
ATOM 1652 C CA . SER A 1 207 ? 1.215 1.843 15.845 1.00 87.19 207 SER A CA 1
ATOM 1653 C C . SER A 1 207 ? 2.023 2.785 14.953 1.00 87.19 207 SER A C 1
ATOM 1655 O O . SER A 1 207 ? 2.977 3.397 15.432 1.00 87.19 207 SER A O 1
ATOM 1657 N N . ILE A 1 208 ? 1.603 2.996 13.701 1.00 86.62 208 ILE A N 1
ATOM 1658 C CA . ILE A 1 208 ? 2.240 3.967 12.797 1.00 86.62 208 ILE A CA 1
ATOM 1659 C C . ILE A 1 208 ? 2.158 5.388 13.374 1.00 86.62 208 ILE A C 1
ATOM 1661 O O . ILE A 1 208 ? 3.171 6.085 13.468 1.00 86.62 208 ILE A O 1
ATOM 1665 N N . VAL A 1 209 ? 0.971 5.809 13.822 1.00 84.56 209 VAL A N 1
ATOM 1666 C CA . VAL A 1 209 ? 0.738 7.138 14.413 1.00 84.56 209 VAL A CA 1
ATOM 1667 C C . VAL A 1 209 ? 1.623 7.367 15.642 1.00 84.56 209 VAL A C 1
ATOM 1669 O O . VAL A 1 209 ? 2.234 8.434 15.789 1.00 84.56 209 VAL A O 1
ATOM 1672 N N . ASN A 1 210 ? 1.710 6.365 16.520 1.00 81.31 210 ASN A N 1
ATOM 1673 C CA . ASN A 1 210 ? 2.547 6.411 17.715 1.00 81.31 210 ASN A CA 1
ATOM 1674 C C . ASN A 1 210 ? 4.041 6.426 17.363 1.00 81.31 210 ASN A C 1
ATOM 1676 O O . ASN A 1 210 ? 4.791 7.236 17.909 1.00 81.31 210 ASN A O 1
ATOM 1680 N N . GLY A 1 211 ? 4.474 5.596 16.416 1.00 79.81 211 GLY A N 1
ATOM 1681 C CA . GLY A 1 211 ? 5.863 5.531 15.972 1.00 79.81 211 GLY A CA 1
ATOM 1682 C C . GLY A 1 211 ? 6.350 6.830 15.326 1.00 79.81 211 GLY A C 1
ATOM 1683 O O . GLY A 1 211 ? 7.443 7.313 15.628 1.00 79.81 211 GLY A O 1
ATOM 1684 N N . TRP A 1 212 ? 5.519 7.477 14.511 1.00 80.06 212 TRP A N 1
ATOM 1685 C CA . TRP A 1 212 ? 5.831 8.796 13.957 1.00 80.06 212 TRP A CA 1
ATOM 1686 C C . TRP A 1 212 ? 5.897 9.901 15.004 1.00 80.06 212 TRP A C 1
ATOM 1688 O O . TRP A 1 212 ? 6.741 10.793 14.894 1.00 80.06 212 TRP A O 1
ATOM 1698 N N . ARG A 1 213 ? 5.083 9.812 16.062 1.00 67.88 213 ARG A N 1
ATOM 1699 C CA . ARG A 1 213 ? 5.176 10.721 17.212 1.00 67.88 213 ARG A CA 1
ATOM 1700 C C . ARG A 1 213 ? 6.564 10.689 17.838 1.00 67.88 213 ARG A C 1
ATOM 1702 O O . ARG A 1 213 ? 7.116 11.744 18.149 1.00 67.88 213 ARG A O 1
ATOM 1709 N N . VAL A 1 214 ? 7.113 9.488 18.023 1.00 65.44 214 VAL A N 1
ATOM 1710 C CA . VAL A 1 214 ? 8.456 9.278 18.585 1.00 65.44 214 VAL A CA 1
ATOM 1711 C C . VAL A 1 214 ? 9.525 9.849 17.652 1.00 65.44 214 VAL A C 1
ATOM 1713 O O . VAL A 1 214 ? 10.490 10.448 18.115 1.00 65.44 214 VAL A O 1
ATOM 1716 N N . ARG A 1 215 ? 9.318 9.735 16.336 1.00 71.38 215 ARG A N 1
ATOM 1717 C CA . ARG A 1 215 ? 10.263 10.180 15.298 1.00 71.38 215 ARG A CA 1
ATOM 1718 C C . ARG A 1 215 ? 10.100 11.649 14.876 1.00 71.38 215 ARG A C 1
ATOM 1720 O O . ARG A 1 215 ? 10.801 12.100 13.979 1.00 71.38 215 ARG A O 1
ATOM 1727 N N . GLY A 1 216 ? 9.202 12.406 15.512 1.00 61.31 216 GLY A N 1
ATOM 1728 C CA . GLY A 1 216 ? 9.023 13.844 15.270 1.00 61.31 216 GLY A CA 1
ATOM 1729 C C . GLY A 1 216 ? 8.303 14.210 13.966 1.00 61.31 216 GLY A C 1
ATOM 1730 O O . GLY A 1 216 ? 8.310 15.380 13.582 1.00 61.31 216 GLY A O 1
ATOM 1731 N N . VAL A 1 217 ? 7.664 13.246 13.300 1.00 65.06 217 VAL A N 1
ATOM 1732 C CA . VAL A 1 217 ? 6.892 13.474 12.069 1.00 65.06 217 VAL A CA 1
ATOM 1733 C C . VAL A 1 217 ? 5.485 13.952 12.440 1.00 65.06 217 VAL A C 1
ATOM 1735 O O . VAL A 1 217 ? 4.806 13.332 13.262 1.00 65.06 217 VAL A O 1
ATOM 1738 N N . LYS A 1 218 ? 5.040 15.070 11.849 1.00 62.31 218 LYS A N 1
ATOM 1739 C CA . LYS A 1 218 ? 3.679 15.595 12.036 1.00 62.31 218 LYS A CA 1
ATOM 1740 C C . LYS A 1 218 ? 2.744 15.029 10.975 1.00 62.31 218 LYS A C 1
ATOM 1742 O O . LYS A 1 218 ? 2.964 15.224 9.786 1.00 62.31 218 LYS A O 1
ATOM 1747 N N . LEU A 1 219 ? 1.685 14.380 11.437 1.00 65.38 219 LEU A N 1
ATOM 1748 C CA . LEU A 1 219 ? 0.560 13.955 10.619 1.00 65.38 219 LEU A CA 1
ATOM 1749 C C . LEU A 1 219 ? -0.411 15.121 10.415 1.00 65.38 219 LEU A C 1
ATOM 1751 O O . LEU A 1 219 ? -0.944 15.655 11.390 1.00 65.38 219 LEU A O 1
ATOM 1755 N N . GLU A 1 220 ? -0.666 15.492 9.164 1.00 62.12 220 GLU A N 1
ATOM 1756 C CA . GLU A 1 220 ? -1.809 16.336 8.812 1.00 62.12 220 GLU A CA 1
ATOM 1757 C C . GLU A 1 220 ? -3.021 15.425 8.607 1.00 62.12 220 GLU A C 1
ATOM 1759 O O . GLU A 1 220 ? -3.128 14.732 7.602 1.00 62.12 220 GLU A O 1
ATOM 1764 N N . LEU A 1 221 ? -3.899 15.368 9.609 1.00 62.84 221 LEU A N 1
ATOM 1765 C CA . LEU A 1 221 ? -5.121 14.566 9.557 1.00 62.84 221 LEU A CA 1
ATOM 1766 C C . LEU A 1 221 ? -6.280 15.419 9.047 1.00 62.84 221 LEU A C 1
ATOM 1768 O O . LEU A 1 221 ? -6.485 16.541 9.518 1.00 62.84 221 LEU A O 1
ATOM 1772 N N . GLU A 1 222 ? -7.063 14.869 8.123 1.00 64.12 222 GLU A N 1
ATOM 1773 C CA . GLU A 1 222 ? -8.282 15.507 7.631 1.00 64.12 222 GLU A CA 1
ATOM 1774 C C . GLU A 1 222 ? -9.351 15.609 8.731 1.00 64.12 222 GLU A C 1
ATOM 1776 O O . GLU A 1 222 ? -9.511 14.714 9.564 1.00 64.12 222 GLU A O 1
ATOM 1781 N N . GLY A 1 223 ? -10.133 16.694 8.701 1.00 56.47 223 GLY A N 1
ATOM 1782 C CA . GLY A 1 223 ? -11.214 16.949 9.662 1.00 56.47 223 GLY A CA 1
ATOM 1783 C C . GLY A 1 223 ? -12.295 15.862 9.705 1.00 56.47 223 GLY A C 1
ATOM 1784 O O . GLY A 1 223 ? -12.909 15.660 10.745 1.00 56.47 223 GLY A O 1
ATOM 1785 N N . GLU A 1 224 ? -12.485 15.130 8.608 1.00 57.25 224 GLU A N 1
ATOM 1786 C CA . GLU A 1 224 ? -13.470 14.048 8.489 1.00 57.25 224 GLU A CA 1
ATOM 1787 C C . GLU A 1 224 ? -13.077 12.789 9.284 1.00 57.25 224 GLU A C 1
ATOM 1789 O O . GLU A 1 224 ? -13.925 12.110 9.857 1.00 57.25 224 GLU A O 1
ATOM 1794 N N . ILE A 1 225 ? -11.777 12.491 9.386 1.00 62.19 225 ILE A N 1
ATOM 1795 C CA . ILE A 1 225 ? -11.286 11.412 10.259 1.00 62.19 225 ILE A CA 1
ATOM 1796 C C . ILE A 1 225 ? -11.549 11.796 11.714 1.00 62.19 225 ILE A C 1
ATOM 1798 O O . ILE A 1 225 ? -11.986 10.972 12.509 1.00 62.19 225 ILE A O 1
ATOM 1802 N N . LEU A 1 226 ? -11.361 13.078 12.042 1.00 57.44 226 LEU A N 1
ATOM 1803 C CA . LEU A 1 226 ? -11.580 13.611 13.383 1.00 57.44 226 LEU A CA 1
ATOM 1804 C C . LEU A 1 226 ? -13.056 13.580 13.815 1.00 57.44 226 LEU A C 1
ATOM 1806 O O . LEU A 1 226 ? -13.308 13.456 15.011 1.00 57.44 226 LEU A O 1
ATOM 1810 N N . SER A 1 227 ? -14.019 13.677 12.890 1.00 56.91 227 SER A N 1
ATOM 1811 C CA . SER A 1 227 ? -15.451 13.589 13.219 1.00 56.91 227 SER A CA 1
ATOM 1812 C C . SER A 1 227 ? -15.946 12.152 13.399 1.00 56.91 227 SER A C 1
ATOM 1814 O O . SER A 1 227 ? -16.880 11.936 14.161 1.00 56.91 227 SER A O 1
ATOM 1816 N N . LYS A 1 228 ? -15.306 11.161 12.763 1.00 59.19 228 LYS A N 1
ATOM 1817 C CA . LYS A 1 228 ? -15.632 9.729 12.939 1.00 59.19 228 LYS A CA 1
ATOM 1818 C C . LYS A 1 228 ? -15.035 9.117 14.216 1.00 59.19 228 LYS A C 1
ATOM 1820 O O . LYS A 1 228 ? -15.435 8.040 14.635 1.00 59.19 228 LYS A O 1
ATOM 1825 N N . MET A 1 229 ? -14.109 9.820 14.871 1.00 53.91 229 MET A N 1
ATOM 1826 C CA . MET A 1 229 ? -13.412 9.369 16.085 1.00 53.91 229 MET A CA 1
ATOM 1827 C C . MET A 1 229 ? -14.270 9.343 17.362 1.00 53.91 229 MET A C 1
ATOM 1829 O O . MET A 1 229 ? -13.829 8.777 18.358 1.00 53.91 229 MET A O 1
ATOM 1833 N N . THR A 1 230 ? -15.457 9.952 17.376 1.00 47.62 230 THR A N 1
ATOM 1834 C CA . THR A 1 230 ? -16.285 10.083 18.590 1.00 47.62 230 THR A CA 1
ATOM 1835 C C . THR A 1 230 ? -17.279 8.940 18.807 1.00 47.62 230 THR A C 1
ATOM 1837 O O . THR A 1 230 ? -18.011 8.993 19.785 1.00 47.62 230 THR A O 1
ATOM 1840 N N . SER A 1 231 ? -17.331 7.935 17.921 1.00 51.31 231 SER A N 1
ATOM 1841 C CA . SER A 1 231 ? -18.473 7.005 17.836 1.00 51.31 231 SER A CA 1
ATOM 1842 C C . SER A 1 231 ? -18.125 5.507 17.801 1.00 51.31 231 SER A C 1
ATOM 1844 O O . SER A 1 231 ? -19.011 4.716 17.516 1.00 51.31 231 SER A O 1
ATOM 1846 N N . THR A 1 232 ? -16.877 5.079 18.033 1.00 54.03 232 THR A N 1
ATOM 1847 C CA . THR A 1 232 ? -16.520 3.643 17.913 1.00 54.03 232 THR A CA 1
ATOM 1848 C C . THR A 1 232 ? -15.645 3.157 19.066 1.00 54.03 232 THR A C 1
ATOM 1850 O O . THR A 1 232 ? -14.436 3.415 19.083 1.00 54.03 232 THR A O 1
ATOM 1853 N N . SER A 1 233 ? -16.243 2.403 19.996 1.00 54.72 233 SER A N 1
ATOM 1854 C CA . SER A 1 233 ? -15.573 1.782 21.153 1.00 54.72 233 SER A CA 1
ATOM 1855 C C . SER A 1 233 ? -14.549 0.710 20.752 1.00 54.72 233 SER A C 1
ATOM 1857 O O . SER A 1 233 ? -13.459 0.657 21.324 1.00 54.72 233 SER A O 1
ATOM 1859 N N . ARG A 1 234 ? -14.813 -0.065 19.692 1.00 53.81 234 ARG A N 1
ATOM 1860 C CA . ARG A 1 234 ? -13.947 -1.164 19.207 1.00 53.81 234 ARG A CA 1
ATOM 1861 C C . ARG A 1 234 ? -12.620 -0.727 18.580 1.00 53.81 234 ARG A C 1
ATOM 1863 O O . ARG A 1 234 ? -11.658 -1.487 18.523 1.00 53.81 234 ARG A O 1
ATOM 1870 N N . ARG A 1 235 ? -12.532 0.519 18.107 1.00 65.06 235 ARG A N 1
ATOM 1871 C CA . ARG A 1 235 ? -11.358 1.070 17.392 1.00 65.06 235 ARG A CA 1
ATOM 1872 C C . ARG A 1 235 ? -10.601 2.102 18.231 1.00 65.06 235 ARG A C 1
ATOM 1874 O O . ARG A 1 235 ? -9.848 2.929 17.705 1.00 65.06 235 ARG A O 1
ATOM 1881 N N . ARG A 1 236 ? -10.759 2.004 19.558 1.00 64.94 236 ARG A N 1
ATOM 1882 C CA . ARG A 1 236 ? -10.197 2.903 20.574 1.00 64.94 236 ARG A CA 1
ATOM 1883 C C . ARG A 1 236 ? -8.692 3.124 20.411 1.00 64.94 236 ARG A C 1
ATOM 1885 O O . ARG A 1 236 ? -8.241 4.249 20.568 1.00 64.94 236 ARG A O 1
ATOM 1892 N N . HIS A 1 237 ? -7.915 2.115 20.009 1.00 70.44 237 HIS A N 1
ATOM 1893 C CA . HIS A 1 237 ? -6.461 2.261 19.841 1.00 70.44 237 HIS A CA 1
ATOM 1894 C C . HIS A 1 237 ? -6.054 3.296 18.784 1.00 70.44 237 HIS A C 1
ATOM 1896 O O . HIS A 1 237 ? -5.173 4.122 19.044 1.00 70.44 237 HIS A O 1
ATOM 1902 N N . LEU A 1 238 ? -6.688 3.281 17.607 1.00 73.69 238 LEU A N 1
ATOM 1903 C CA . LEU A 1 238 ? -6.415 4.269 16.562 1.00 73.69 238 LEU A CA 1
ATOM 1904 C C . LEU A 1 238 ? -6.913 5.647 16.993 1.00 73.69 238 LEU A C 1
ATOM 1906 O O . LEU A 1 238 ? -6.180 6.629 16.877 1.00 73.69 238 LEU A O 1
ATOM 1910 N N . VAL A 1 239 ? -8.113 5.708 17.573 1.00 71.38 239 VAL A N 1
ATOM 1911 C CA . VAL A 1 239 ? -8.690 6.951 18.093 1.00 71.38 239 VA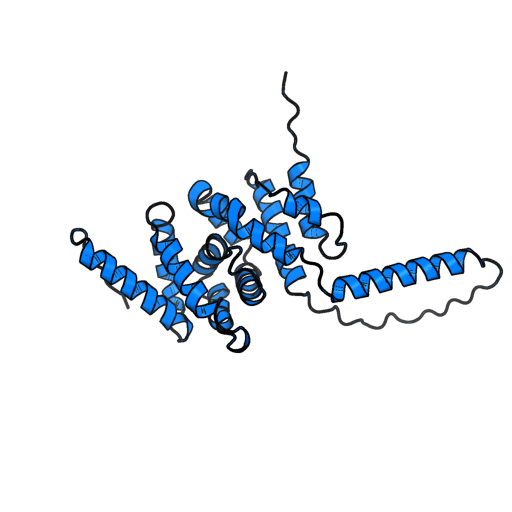L A CA 1
ATOM 1912 C C . VAL A 1 239 ? -7.771 7.588 19.147 1.00 71.38 239 VAL A C 1
ATOM 1914 O O . VAL A 1 239 ? -7.390 8.752 19.018 1.00 71.38 239 VAL A O 1
ATOM 1917 N N . GLU A 1 240 ? -7.329 6.831 20.151 1.00 73.56 240 GLU A N 1
ATOM 1918 C CA . GLU A 1 240 ? -6.419 7.299 21.200 1.00 73.56 240 GLU A CA 1
ATOM 1919 C C . GLU A 1 240 ? -5.080 7.788 20.640 1.00 73.56 240 GLU A C 1
ATOM 1921 O O . GLU A 1 240 ? -4.578 8.838 21.060 1.00 73.56 240 GLU A O 1
ATOM 1926 N N . ALA A 1 241 ? -4.492 7.055 19.689 1.00 70.38 241 ALA A N 1
ATOM 1927 C CA . ALA A 1 241 ? -3.230 7.440 19.063 1.00 70.38 241 ALA A CA 1
ATOM 1928 C C . ALA A 1 241 ? -3.353 8.797 18.346 1.00 70.38 241 ALA A C 1
ATOM 1930 O O . ALA A 1 241 ? -2.501 9.679 18.515 1.00 70.38 241 ALA A O 1
ATOM 1931 N N . LEU A 1 242 ? -4.448 9.003 17.608 1.00 70.94 242 LEU A N 1
ATOM 1932 C CA . LEU A 1 242 ? -4.740 10.250 16.897 1.00 70.94 242 LEU A CA 1
ATOM 1933 C C . LEU A 1 242 ? -5.033 11.415 17.868 1.00 70.94 242 LEU A C 1
ATOM 1935 O O . LEU A 1 242 ? -4.509 12.518 17.686 1.00 70.94 242 LEU A O 1
ATOM 1939 N N . VAL A 1 243 ? -5.787 11.187 18.954 1.00 70.62 243 VAL A N 1
ATOM 1940 C CA . VAL A 1 243 ? -6.031 12.208 19.999 1.00 70.62 243 VAL A CA 1
ATOM 1941 C C . VAL A 1 243 ? -4.721 12.637 20.672 1.00 70.62 243 VAL A C 1
ATOM 1943 O O . VAL A 1 243 ? -4.465 13.835 20.843 1.00 70.62 243 VAL A O 1
ATOM 1946 N N . ARG A 1 244 ? -3.840 11.686 21.013 1.00 69.25 244 ARG A N 1
ATOM 1947 C CA . ARG A 1 244 ? -2.537 11.965 21.648 1.00 69.25 244 ARG A CA 1
ATOM 1948 C C . ARG A 1 244 ? -1.584 12.762 20.754 1.00 69.25 244 ARG A C 1
ATOM 1950 O O . ARG A 1 244 ? -0.766 13.523 21.281 1.00 69.25 244 ARG A O 1
ATOM 1957 N N . GLN A 1 245 ? -1.673 12.614 19.431 1.00 67.25 245 GLN A N 1
ATOM 1958 C CA . GLN A 1 245 ? -0.947 13.464 18.479 1.00 67.25 245 GLN A CA 1
ATOM 1959 C C . GLN A 1 245 ? -1.409 14.930 18.552 1.00 67.25 245 GLN A C 1
ATOM 1961 O O . GLN A 1 245 ? -0.580 15.842 18.560 1.00 67.25 245 GLN A O 1
ATOM 1966 N N . ARG A 1 246 ? -2.719 15.178 18.694 1.00 61.50 246 ARG A N 1
ATOM 1967 C CA . ARG A 1 246 ? -3.308 16.532 18.735 1.00 61.50 246 ARG A CA 1
ATOM 1968 C C . ARG A 1 246 ? -2.943 17.332 19.993 1.00 61.50 246 ARG A C 1
ATOM 1970 O O . ARG A 1 246 ? -2.842 18.556 19.928 1.00 61.50 246 ARG A O 1
ATOM 1977 N N . GLY A 1 247 ? -2.724 16.663 21.128 1.00 54.50 247 GLY A N 1
ATOM 1978 C CA . GLY A 1 247 ? -2.488 17.290 22.439 1.00 54.50 247 GLY A CA 1
ATOM 1979 C C . GLY A 1 247 ? -1.256 18.206 22.557 1.00 54.50 247 GLY A C 1
ATOM 1980 O O . GLY A 1 247 ? -1.093 18.869 23.576 1.00 54.50 247 GLY A O 1
ATOM 1981 N N . LYS A 1 248 ? -0.393 18.305 21.534 1.00 46.53 248 LYS A N 1
ATOM 1982 C CA . LYS A 1 248 ? 0.713 19.278 21.474 1.00 46.53 248 LYS A CA 1
ATOM 1983 C C . LYS A 1 248 ? 0.352 20.501 20.614 1.00 46.53 248 LYS A C 1
ATOM 1985 O O . LYS A 1 248 ? 1.007 20.778 19.610 1.00 46.53 248 LYS A O 1
ATOM 1990 N N . LYS A 1 249 ? -0.639 21.300 21.031 1.00 37.03 249 LYS A N 1
ATOM 1991 C CA . LYS A 1 249 ? -0.628 22.733 20.683 1.00 37.03 249 LYS A CA 1
ATOM 1992 C C . LYS A 1 249 ? 0.462 23.389 21.527 1.00 37.03 249 LYS A C 1
ATOM 1994 O O . LYS A 1 249 ? 0.338 23.500 22.740 1.00 37.03 249 LYS A O 1
ATOM 1999 N N . VAL A 1 250 ? 1.562 23.754 20.879 1.00 35.41 250 VAL A N 1
ATOM 2000 C CA . VAL A 1 250 ? 2.663 24.509 21.482 1.00 35.41 250 VAL A CA 1
ATOM 2001 C C . VAL A 1 250 ? 2.109 25.846 21.973 1.00 35.41 250 VAL A C 1
ATOM 2003 O O . VAL A 1 250 ? 1.634 26.647 21.168 1.00 35.41 250 VAL A O 1
ATOM 2006 N N . SER A 1 251 ? 2.159 26.082 23.284 1.00 29.12 251 SER A N 1
ATOM 2007 C CA . SER A 1 251 ? 2.004 27.418 23.861 1.00 29.12 251 SER A CA 1
ATOM 2008 C C . SER A 1 251 ? 2.994 28.357 23.166 1.00 29.12 251 SER A C 1
ATOM 2010 O O . SER A 1 251 ? 4.174 27.998 23.076 1.00 29.12 251 SER A O 1
ATOM 2012 N N . PRO A 1 252 ? 2.575 29.531 22.662 1.00 31.20 252 PRO A N 1
ATOM 2013 C CA . PRO A 1 252 ? 3.516 30.466 22.069 1.00 31.20 252 PRO A CA 1
ATOM 2014 C C . PRO A 1 252 ? 4.501 30.878 23.164 1.00 31.20 252 PRO A C 1
ATOM 2016 O O . PRO A 1 252 ? 4.100 31.425 24.193 1.00 31.20 252 PRO A O 1
ATOM 2019 N N . LYS A 1 253 ? 5.787 30.566 22.973 1.00 34.38 253 LYS A N 1
ATOM 2020 C CA . LYS A 1 253 ? 6.844 31.168 23.785 1.00 34.38 253 LYS A CA 1
ATOM 2021 C C . LYS A 1 253 ? 6.789 32.674 23.512 1.00 34.38 253 LYS A C 1
ATOM 2023 O O . LYS A 1 253 ? 7.028 33.087 22.379 1.00 34.38 253 LYS A O 1
ATOM 2028 N N . LYS A 1 254 ? 6.363 33.432 24.524 1.00 35.47 254 LYS A N 1
ATOM 2029 C CA . LYS A 1 254 ? 6.565 34.880 24.616 1.00 35.47 254 LYS A CA 1
ATOM 2030 C C . LYS A 1 254 ? 8.048 35.184 24.777 1.00 35.47 254 LYS A C 1
ATOM 2032 O O . LYS A 1 254 ? 8.736 34.345 25.403 1.00 35.47 254 LYS A O 1
#

pLDDT: mean 76.81, std 19.3, range [29.12, 97.88]

Secondary structure (DSSP, 8-state):
-------TT-HHHHHHHHHHHHHHHHHHTTTTTGGGHHHHHHHHHHHTTT-SHHHHHHHHHIIIIISS-GGG-GGGGTTTHHHH-HHHHHHHHHHS--TTT-SHHHHHHHHHHHTT-HHHHHHHHHHSIIIIIHHIIIIIHHHHHHHHTSPPHHHHHHHHHHHHHHHHHHHHHT---S-------------PPPPPHHHHHHHHHHHHHHHHHHTTPPP---HHHHHHTTS-GGGHHHHHHHHHHHT--PPP--

Organism: NCBI:txid1317129

Foldseek 3Di:
DDDDQDDPDDPVSNVVSLVVVLVVVLVCLVDPNLLVVQVVLVVVLVCQVPDCSLLVSLVVNLVNQQPPDVVVNSLVSLLVCLVNPLSSLLSSLQRNAALVRDDDSNLVSNLSSLVVCLVVSLVSCLVPVPRRVQSSLVGNLQRLLVHLLDDDPVQVVVVVVVVVVVVVVVVVVVDPDDDDDDDPDDPDPPPPPDQDSSLSSLQSSLSNLQSVVVVVHQRDHDVVSVVSLPPGPSSVSNSVSVVVSVPPPDDPDD

Sequence (254 aa):
QTIFLGREGESILHAARIQVLFKVASYSLQHPSLPLFIPLAQWLRKMIGRSGHPEELISLLVEHFIQPDPALRLYDFLIPISTTAPEFGFIFVALAPRENCVGFAMATVVSACLHGFIDEFLVMMADYPDKLATPFAKHSFSCLAKYALQKDESDEEEEEREEKKEVEEEEEKENEDEQMEKEEEDPEEGEVPADSLEQRLSRALASIVNGWRVRGVKLELEGEILSKMTSTSRRRHLVEALVRQRGKKVSPKK

Radius of gyration: 23.37 Å; chains: 1; bounding box: 58×56×75 Å